Protein AF-A0A929TBC7-F1 (afdb_monomer)

Radius of gyration: 36.48 Å; Cα contacts (8 Å, |Δi|>4): 121; chains: 1; bounding box: 75×61×97 Å

Secondary structure (DSSP, 8-state):
-----GGG--------------------PPP--S--SHHHHHHHHHHHHHHHHHHHHHHHHHHHHHHHHHHHHTGGGT-B-TTT--B--SHHHHHHHHHHHHHHHHHHHHHHTT--HHHHHHHHHHSHHHH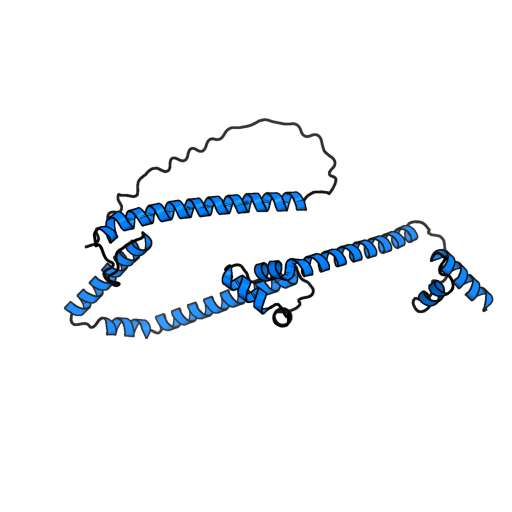HHHHHHHHHHHHHHHHHHHHHHHHHHHH-TT--SHHHHHTSTTHHHHHHHHHHHT--HHHHHHHHTHHHHHHHHHHHHHHHHHHHHHHHHHHHHHTT------PPPPPHHHHHHHHHH-TT--HHHHHHHHHHHHHTT-

Mean predicted aligned error: 18.4 Å

pLDDT: mean 75.86, std 21.45, range [26.03, 96.56]

Sequence (270 aa):
MIEYNMQFFAEEVTSEADATEGDDVQMDPVEQEPANEEIKQVDMNRIFADARRRAEAQQKQKQNAIDKKYAERFGNNGIINPETGKPIMSASEYLDAVAAQERVAAQEELRDKGVDPAIIDRMVEASPVMKQAQAVLSENMAMRTQAKVNDDIQSIIAFDPEIGSAADIMAQDNFEDVYRYAEATKISFADAYKIVNFDRIAAARAHAAEQGAINQAYSKGHLRASAGLATNDDSVEIPASQIEMWKEAFPDKSPAQLKKLYNAAMKTRG

Structure (mmCIF, N/CA/C/O backbone):
data_AF-A0A929TBC7-F1
#
_entry.id   AF-A0A929TBC7-F1
#
loop_
_atom_site.group_PDB
_atom_site.id
_atom_site.type_symbol
_atom_site.label_atom_id
_atom_site.label_alt_id
_atom_site.label_comp_id
_atom_site.label_asym_id
_atom_site.label_entity_id
_atom_site.label_seq_id
_atom_site.pdbx_PDB_ins_code
_atom_site.Cartn_x
_atom_site.Cartn_y
_atom_site.Cartn_z
_atom_site.occupancy
_atom_site.B_iso_or_equiv
_atom_site.auth_seq_id
_atom_site.auth_comp_id
_atom_site.auth_asym_id
_atom_site.auth_atom_id
_atom_site.pdbx_PDB_model_num
ATOM 1 N N . MET A 1 1 ? -21.402 14.554 30.144 1.00 56.56 1 MET A N 1
ATOM 2 C CA . MET A 1 1 ? -22.149 14.380 28.883 1.00 56.56 1 MET A CA 1
ATOM 3 C C . MET A 1 1 ? -21.451 15.237 27.843 1.00 56.56 1 MET A C 1
ATOM 5 O O . MET A 1 1 ? -21.240 16.410 28.127 1.00 56.56 1 MET A O 1
ATOM 9 N N . ILE A 1 2 ? -20.989 14.663 26.730 1.00 70.81 2 ILE A N 1
ATOM 10 C CA . ILE A 1 2 ? -20.363 15.450 25.660 1.00 70.81 2 ILE A CA 1
ATOM 11 C C . ILE A 1 2 ? -21.506 16.136 24.900 1.00 70.81 2 ILE A C 1
ATOM 13 O O . ILE A 1 2 ? -22.298 15.466 24.246 1.00 70.81 2 ILE A O 1
ATOM 17 N N . GLU A 1 3 ? -21.658 17.453 25.049 1.00 61.41 3 GLU A N 1
ATOM 18 C CA . GLU A 1 3 ? -22.710 18.195 24.346 1.00 61.41 3 GLU A CA 1
ATOM 19 C C . GLU A 1 3 ? -22.400 18.296 22.844 1.00 61.41 3 GLU A C 1
ATOM 21 O O . GLU A 1 3 ? -21.291 18.653 22.430 1.00 61.41 3 GLU A O 1
ATOM 26 N N . TYR A 1 4 ? -23.403 17.979 22.025 1.00 51.88 4 TYR A N 1
ATOM 27 C CA . TYR A 1 4 ? -23.319 17.950 20.566 1.00 51.88 4 TYR A CA 1
ATOM 28 C C . TYR A 1 4 ? -23.527 19.360 20.001 1.00 51.88 4 TYR A C 1
ATOM 30 O O . TYR A 1 4 ? -24.621 19.718 19.571 1.00 51.88 4 TYR A O 1
ATOM 38 N N . ASN A 1 5 ? -22.498 20.207 20.041 1.00 47.75 5 ASN A N 1
ATOM 39 C CA . ASN A 1 5 ? -22.635 21.592 19.592 1.00 47.75 5 ASN A CA 1
ATOM 40 C C . ASN A 1 5 ? -22.056 21.794 18.178 1.00 47.75 5 ASN A C 1
ATOM 42 O O . ASN A 1 5 ? -20.916 22.223 18.006 1.00 47.75 5 ASN A O 1
ATOM 46 N N . MET A 1 6 ? -22.852 21.474 17.147 1.00 43.84 6 MET A N 1
ATOM 47 C CA . MET A 1 6 ? -22.478 21.632 15.725 1.00 43.84 6 MET A CA 1
ATOM 48 C C . MET A 1 6 ? -22.527 23.083 15.210 1.00 43.84 6 MET A C 1
ATOM 50 O O . MET A 1 6 ? -22.195 23.338 14.055 1.00 43.84 6 MET A O 1
ATOM 54 N N . GLN A 1 7 ? -22.900 24.059 16.041 1.00 46.41 7 GLN A N 1
ATOM 55 C CA . GLN A 1 7 ? -23.014 25.466 15.630 1.00 46.41 7 GLN A CA 1
ATOM 56 C C . GLN A 1 7 ? -21.669 26.203 15.469 1.00 46.41 7 GLN A C 1
ATOM 58 O O . GLN A 1 7 ? -21.657 27.380 15.131 1.00 46.41 7 GLN A O 1
ATOM 63 N N . PHE A 1 8 ? -20.527 25.531 15.646 1.00 48.94 8 P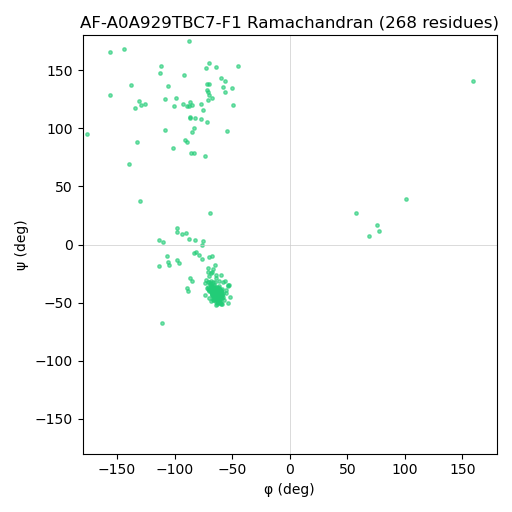HE A N 1
ATOM 64 C CA . PHE A 1 8 ? -19.198 26.155 15.567 1.00 48.94 8 PHE A CA 1
ATOM 65 C C . PHE A 1 8 ? -18.511 26.081 14.185 1.00 48.94 8 PHE A C 1
ATOM 67 O O . PHE A 1 8 ? -17.336 26.434 14.093 1.00 48.94 8 PHE A O 1
ATOM 74 N N . PHE A 1 9 ? -19.203 25.635 13.126 1.00 50.56 9 PHE A N 1
ATOM 75 C CA . PHE A 1 9 ? -18.606 25.389 11.796 1.00 50.56 9 PHE A CA 1
ATOM 76 C C . PHE A 1 9 ? -19.086 26.313 10.665 1.00 50.56 9 PHE A C 1
ATOM 78 O O . PHE A 1 9 ? -18.685 26.122 9.519 1.00 50.56 9 PHE A O 1
ATOM 85 N N . ALA A 1 10 ? -19.924 27.309 10.954 1.00 38.97 10 ALA A N 1
ATOM 86 C CA . ALA A 1 10 ? -20.360 28.271 9.947 1.00 38.97 10 ALA A CA 1
ATOM 87 C C . ALA A 1 10 ? -19.388 29.459 9.892 1.00 38.97 10 ALA A C 1
ATOM 89 O O . ALA A 1 10 ? -19.587 30.457 10.576 1.00 38.97 10 ALA A O 1
ATOM 90 N N . GLU A 1 11 ? -18.338 29.348 9.080 1.00 39.16 11 GLU A N 1
ATOM 91 C CA . GLU A 1 11 ? -17.599 30.517 8.600 1.00 39.16 11 GLU A CA 1
ATOM 92 C C . GLU A 1 11 ? -17.439 30.389 7.078 1.00 39.16 11 GLU A C 1
ATOM 94 O O . GLU A 1 11 ? -17.028 29.349 6.559 1.00 39.16 11 GLU A O 1
ATOM 99 N N . GLU A 1 12 ? -17.926 31.419 6.388 1.00 38.53 12 GLU A N 1
ATOM 100 C CA . GLU A 1 12 ? -18.245 31.489 4.963 1.00 38.53 12 GLU A CA 1
ATOM 101 C C . GLU A 1 12 ? -17.063 31.130 4.053 1.00 38.53 12 GLU A C 1
ATOM 103 O O . GLU A 1 12 ? -15.972 31.688 4.158 1.00 38.53 12 GLU A O 1
ATOM 108 N N . VAL A 1 13 ? -17.309 30.247 3.082 1.00 30.86 13 VAL A N 1
ATOM 109 C CA . VAL A 1 13 ? -16.451 30.112 1.900 1.00 30.86 13 VAL A CA 1
ATOM 110 C C . VAL A 1 13 ? -17.021 31.046 0.839 1.00 30.86 13 VAL A C 1
ATOM 112 O O . VAL A 1 13 ? -17.895 30.661 0.066 1.00 30.86 13 VAL A O 1
ATOM 115 N N . THR A 1 14 ? -16.564 32.296 0.821 1.00 28.75 14 THR A N 1
ATOM 116 C CA . THR A 1 14 ? -16.791 33.191 -0.315 1.00 28.75 14 THR A CA 1
ATOM 117 C C . THR A 1 14 ? -15.915 32.724 -1.477 1.00 28.75 14 THR A C 1
ATOM 119 O O . THR A 1 14 ? -14.692 32.849 -1.470 1.00 28.75 14 THR A O 1
ATOM 122 N N . SER A 1 15 ? -16.546 32.105 -2.475 1.00 30.98 15 SER A N 1
ATOM 123 C CA . SER A 1 15 ? -15.930 31.806 -3.765 1.00 30.98 15 SER A CA 1
ATOM 124 C C . SER A 1 15 ? -16.049 33.032 -4.672 1.00 30.98 15 SER A C 1
ATOM 126 O O . SER A 1 15 ? -17.083 33.227 -5.310 1.00 30.98 15 SER A O 1
ATOM 128 N N . GLU A 1 16 ? -15.008 33.856 -4.747 1.00 29.30 16 GLU A N 1
ATOM 129 C CA . GLU A 1 16 ? -14.848 34.789 -5.866 1.00 29.30 16 GLU A CA 1
ATOM 130 C C . GLU A 1 16 ? -14.206 34.034 -7.034 1.00 29.30 16 GLU A C 1
ATOM 132 O O . GLU A 1 16 ? -13.007 33.759 -7.056 1.00 29.30 16 GLU A O 1
ATOM 137 N N . ALA A 1 17 ? -15.051 33.637 -7.985 1.00 31.73 17 ALA A N 1
ATOM 138 C CA . ALA A 1 17 ? -14.643 33.312 -9.339 1.00 31.73 17 ALA A CA 1
ATOM 139 C C . ALA A 1 17 ? -14.639 34.624 -10.129 1.00 31.73 17 ALA A C 1
ATOM 141 O O . ALA A 1 17 ? -15.709 35.173 -10.387 1.00 31.73 17 ALA A O 1
ATOM 142 N N . ASP A 1 18 ? -13.456 35.122 -10.488 1.00 26.66 18 ASP A N 1
ATOM 143 C CA . ASP A 1 18 ? -13.328 36.217 -11.446 1.00 26.66 18 ASP A CA 1
ATOM 144 C C . ASP A 1 18 ? -12.951 35.641 -12.812 1.00 26.66 18 ASP A C 1
ATOM 146 O O . ASP A 1 18 ? -11.947 34.940 -12.972 1.00 26.66 18 ASP A O 1
ATOM 150 N N . ALA A 1 19 ? -13.835 35.888 -13.770 1.00 31.53 19 ALA A N 1
ATOM 151 C CA . ALA A 1 19 ? -13.714 35.537 -15.168 1.00 31.53 19 ALA A CA 1
ATOM 152 C C . ALA A 1 19 ? -13.475 36.832 -15.940 1.00 31.53 19 ALA A C 1
ATOM 154 O O . ALA A 1 19 ? -14.299 37.740 -15.876 1.00 31.53 19 ALA A O 1
ATOM 155 N N . THR A 1 20 ? -12.398 36.896 -16.719 1.00 28.59 20 THR A N 1
ATOM 156 C CA . THR A 1 20 ? -12.231 37.923 -17.751 1.00 28.59 20 THR A CA 1
ATOM 157 C C . THR A 1 20 ? -11.735 37.299 -19.057 1.00 28.59 20 THR A C 1
ATOM 159 O O . THR A 1 20 ? -10.667 36.693 -19.128 1.00 28.59 20 THR A O 1
ATOM 162 N N . GLU A 1 21 ? -12.592 37.431 -20.078 1.00 26.84 21 GLU A N 1
ATOM 163 C CA . GLU A 1 21 ? -12.285 37.507 -21.517 1.00 26.84 21 GLU A CA 1
ATOM 164 C C . GLU A 1 21 ? -11.105 38.473 -21.747 1.00 26.84 21 GLU A C 1
ATOM 166 O O . GLU A 1 21 ? -10.926 39.408 -20.974 1.00 26.84 21 GLU A O 1
ATOM 171 N N . GLY A 1 22 ? -10.259 38.418 -22.767 1.00 26.03 22 GLY A N 1
ATOM 172 C CA . GLY A 1 22 ? -10.158 37.713 -24.037 1.00 26.03 22 GLY A CA 1
ATOM 173 C C . GLY A 1 22 ? -9.187 38.574 -24.864 1.00 26.03 22 GLY A C 1
ATOM 174 O O . GLY A 1 22 ? -9.240 39.796 -24.744 1.00 26.03 22 GLY A O 1
ATOM 175 N N . ASP A 1 23 ? -8.277 37.991 -25.644 1.00 26.44 23 ASP A N 1
ATOM 176 C CA . ASP A 1 23 ? -7.646 38.732 -26.745 1.00 26.44 23 ASP A CA 1
ATOM 177 C C . ASP A 1 23 ? -7.117 37.771 -27.817 1.00 26.44 23 ASP A C 1
ATOM 179 O O . ASP A 1 23 ? -6.428 36.788 -27.525 1.00 26.44 23 ASP A O 1
ATOM 183 N N . ASP A 1 24 ? -7.510 38.055 -29.055 1.00 31.33 24 ASP A N 1
ATOM 184 C CA . ASP A 1 24 ? -7.157 37.344 -30.278 1.00 31.33 24 ASP A CA 1
ATOM 185 C C . ASP A 1 24 ? -5.678 37.566 -30.625 1.00 31.33 24 ASP A C 1
ATOM 187 O O . ASP A 1 24 ? -5.230 38.703 -30.778 1.00 31.33 24 ASP A O 1
ATOM 191 N N . VAL A 1 25 ? -4.923 36.488 -30.870 1.00 29.59 25 VAL A N 1
ATOM 192 C CA . VAL A 1 25 ? -3.637 36.580 -31.579 1.00 29.59 25 VAL A CA 1
ATOM 193 C C . VAL A 1 25 ? -3.595 35.568 -32.719 1.00 29.59 25 VAL A C 1
ATOM 195 O O . VAL A 1 25 ? -3.725 34.359 -32.532 1.00 29.59 25 VAL A O 1
ATOM 198 N N . GLN A 1 26 ? -3.424 36.128 -33.915 1.00 27.83 26 GLN A N 1
ATOM 199 C CA . GLN A 1 26 ? -3.302 35.488 -35.221 1.00 27.83 26 GLN A CA 1
ATOM 200 C C . GLN A 1 26 ? -2.258 34.359 -35.240 1.00 27.83 26 GLN A C 1
ATOM 202 O O . GLN A 1 26 ? -1.139 34.516 -34.754 1.00 27.83 26 GLN A O 1
ATOM 207 N N . MET A 1 27 ? -2.632 33.232 -35.852 1.00 27.77 27 MET A N 1
ATOM 208 C CA . MET A 1 27 ? -1.749 32.109 -36.166 1.00 27.77 27 MET A CA 1
ATOM 209 C C . MET A 1 27 ? -1.067 32.325 -37.521 1.00 27.77 27 MET A C 1
ATOM 211 O O . MET A 1 27 ? -1.756 32.382 -38.537 1.00 27.77 27 MET A O 1
ATOM 215 N N . ASP A 1 28 ? 0.265 32.320 -37.536 1.00 29.36 28 ASP A N 1
ATOM 216 C CA . ASP A 1 28 ? 1.058 31.877 -38.690 1.00 29.36 28 ASP A CA 1
ATOM 217 C C . ASP A 1 28 ? 1.807 30.578 -38.317 1.00 29.36 28 ASP A C 1
ATOM 219 O O . ASP A 1 28 ? 2.147 30.380 -37.144 1.00 29.36 28 ASP A O 1
ATOM 223 N N . PRO A 1 29 ? 2.038 29.647 -39.264 1.00 33.47 29 PRO A N 1
ATOM 224 C CA . PRO A 1 29 ? 2.409 28.271 -38.953 1.00 33.47 29 PRO A CA 1
ATOM 225 C C . PRO A 1 29 ? 3.918 28.143 -38.730 1.00 33.47 29 PRO A C 1
ATOM 227 O O . PRO A 1 29 ? 4.711 28.388 -39.636 1.00 33.47 29 PRO A O 1
ATOM 230 N N . VAL A 1 30 ? 4.318 27.704 -37.536 1.00 31.23 30 VAL A N 1
ATOM 231 C CA . VAL A 1 30 ? 5.704 27.318 -37.240 1.00 31.23 30 VAL A CA 1
ATOM 232 C C . VAL A 1 30 ? 5.892 25.833 -37.555 1.00 31.23 30 VAL A C 1
ATOM 234 O O . VAL A 1 30 ? 5.229 24.973 -36.972 1.00 31.23 30 VAL A O 1
ATOM 237 N N . GLU A 1 31 ? 6.808 25.553 -38.483 1.00 32.28 31 GLU A N 1
ATOM 238 C CA . GLU A 1 31 ? 7.406 24.240 -38.741 1.00 32.28 31 GLU A CA 1
ATOM 239 C C . GLU A 1 31 ? 7.896 23.599 -37.433 1.00 32.28 31 GLU A C 1
ATOM 241 O O . GLU A 1 31 ? 8.735 24.152 -36.722 1.00 32.28 31 GLU A O 1
ATOM 246 N N . GLN A 1 32 ? 7.355 22.424 -37.101 1.00 32.56 32 GLN A N 1
ATOM 247 C CA . GLN A 1 32 ? 7.759 21.652 -35.928 1.00 32.56 32 GLN A CA 1
ATOM 248 C C . GLN A 1 32 ? 8.955 20.752 -36.262 1.00 32.56 32 GLN A C 1
ATOM 250 O O . GLN A 1 32 ? 8.820 19.737 -36.945 1.00 32.56 32 GLN A O 1
ATOM 255 N N . GLU A 1 33 ? 10.121 21.100 -35.720 1.00 33.31 33 GLU A N 1
ATOM 256 C CA . GLU A 1 33 ? 11.199 20.147 -35.453 1.00 33.31 33 GLU A CA 1
ATOM 257 C C . GLU A 1 33 ? 10.804 19.248 -34.258 1.00 33.31 33 GLU A C 1
ATOM 259 O O . GLU A 1 33 ? 10.373 19.769 -33.225 1.00 33.31 33 GLU A O 1
ATOM 264 N N . PRO A 1 34 ? 10.960 17.911 -34.328 1.00 38.44 34 PRO A N 1
ATOM 265 C CA . PRO A 1 34 ? 10.661 17.021 -33.215 1.00 38.44 34 PRO A CA 1
ATOM 266 C C . PRO A 1 34 ? 11.884 16.928 -32.299 1.00 38.44 34 PRO A C 1
ATOM 268 O O . PRO A 1 34 ? 12.657 15.974 -32.327 1.00 38.44 34 PRO A O 1
ATOM 271 N N . ALA A 1 35 ? 12.071 17.948 -31.478 1.00 42.72 35 ALA A N 1
ATOM 272 C CA . ALA A 1 35 ? 12.908 17.876 -30.296 1.00 42.72 35 ALA A CA 1
ATOM 273 C C . ALA A 1 35 ? 12.162 18.608 -29.182 1.00 42.72 35 ALA A C 1
ATOM 275 O O . ALA A 1 35 ? 11.644 19.693 -29.426 1.00 42.72 35 ALA A O 1
ATOM 276 N N . ASN A 1 36 ? 12.151 18.043 -27.968 1.00 43.19 36 ASN A N 1
ATOM 277 C CA . ASN A 1 36 ? 11.695 18.684 -26.723 1.00 43.19 36 ASN A CA 1
ATOM 278 C C . ASN A 1 36 ? 10.284 18.339 -26.171 1.00 43.19 36 ASN A C 1
ATOM 280 O O . ASN A 1 36 ? 9.613 19.212 -25.618 1.00 43.19 36 ASN A O 1
ATOM 284 N N . GLU A 1 37 ? 9.844 17.077 -26.240 1.00 36.91 37 GLU A N 1
ATOM 285 C CA . GLU A 1 37 ? 8.702 16.593 -25.430 1.00 36.91 37 GLU A CA 1
ATOM 286 C C . GLU A 1 37 ? 9.141 16.043 -24.055 1.00 36.91 37 GLU A C 1
ATOM 288 O O . GLU A 1 37 ? 8.507 16.343 -23.044 1.00 36.91 37 GLU A O 1
ATOM 293 N N . GLU A 1 38 ? 10.285 15.351 -23.966 1.00 37.88 38 GLU A N 1
ATOM 294 C CA . GLU A 1 38 ? 10.768 14.766 -22.699 1.00 37.88 38 GLU A CA 1
ATOM 295 C C . GLU A 1 38 ? 11.202 15.815 -21.654 1.00 37.88 38 GLU A C 1
ATOM 297 O O . GLU A 1 38 ? 10.906 15.658 -20.469 1.00 37.88 38 GLU A O 1
ATOM 302 N N . ILE A 1 39 ? 11.844 16.925 -22.051 1.00 37.41 39 ILE A N 1
ATOM 303 C CA . ILE A 1 39 ? 12.299 17.956 -21.089 1.00 37.41 39 ILE A CA 1
ATOM 304 C C . ILE A 1 39 ? 11.104 18.776 -20.562 1.00 37.41 39 ILE A C 1
ATOM 306 O O . ILE A 1 39 ? 11.077 19.135 -19.386 1.00 37.41 39 ILE A O 1
ATOM 310 N N . LYS A 1 40 ? 10.066 18.997 -21.384 1.00 39.75 40 LYS A N 1
ATOM 311 C CA . LYS A 1 40 ? 8.812 19.648 -20.957 1.00 39.75 40 LYS A CA 1
ATOM 312 C C . LYS A 1 40 ? 8.009 18.775 -19.987 1.00 39.75 40 LYS A C 1
ATOM 314 O O . LYS A 1 40 ? 7.419 19.293 -19.042 1.00 39.75 40 LYS A O 1
ATOM 319 N N . GLN A 1 41 ? 8.014 17.455 -20.172 1.00 38.91 41 GLN A N 1
ATOM 320 C CA . GLN A 1 41 ? 7.298 16.522 -19.299 1.00 38.91 41 GLN A CA 1
ATOM 321 C C . GLN A 1 41 ? 7.956 16.390 -17.912 1.00 38.91 41 GLN A C 1
ATOM 323 O O . GLN A 1 41 ? 7.256 16.325 -16.900 1.00 38.91 41 GLN A O 1
ATOM 328 N N . VAL A 1 42 ? 9.294 16.421 -17.840 1.00 46.03 42 VAL A N 1
ATOM 329 C CA . VAL A 1 42 ? 10.045 16.432 -16.568 1.00 46.03 42 VAL A CA 1
ATOM 330 C C . VAL A 1 42 ? 9.793 17.719 -15.769 1.00 46.03 42 VAL A C 1
ATOM 332 O O . VAL A 1 42 ? 9.650 17.655 -14.546 1.00 46.03 42 VAL A O 1
ATOM 335 N N . ASP A 1 43 ? 9.684 18.871 -16.436 1.00 51.94 43 ASP A N 1
ATOM 336 C CA . ASP A 1 43 ? 9.410 20.164 -15.793 1.00 51.94 43 ASP A CA 1
ATOM 337 C C . ASP A 1 43 ? 7.966 20.250 -15.259 1.00 51.94 43 ASP A C 1
ATOM 339 O O . ASP A 1 43 ? 7.735 20.538 -14.082 1.00 51.94 43 ASP A O 1
ATOM 343 N N . MET A 1 44 ? 6.980 19.840 -16.066 1.00 39.78 44 MET A N 1
ATOM 344 C CA . MET A 1 44 ? 5.574 19.788 -15.645 1.00 39.78 44 MET A CA 1
ATOM 345 C C . MET A 1 44 ? 5.345 18.827 -14.470 1.00 39.78 44 MET A C 1
ATOM 347 O O . MET A 1 44 ? 4.653 19.176 -13.512 1.00 39.78 44 MET A O 1
ATOM 351 N N . ASN A 1 45 ? 5.974 17.648 -14.477 1.00 54.81 45 ASN A N 1
ATOM 352 C CA . ASN A 1 45 ? 5.881 16.697 -13.365 1.00 54.81 45 ASN A CA 1
ATOM 353 C C . ASN A 1 45 ? 6.440 17.268 -12.050 1.00 54.81 45 ASN A C 1
ATOM 355 O O . ASN A 1 45 ? 5.876 17.008 -10.984 1.00 54.81 45 ASN A O 1
ATOM 359 N N . ARG A 1 46 ? 7.507 18.079 -12.098 1.00 60.72 46 ARG A N 1
ATOM 360 C CA . ARG A 1 46 ? 8.046 18.768 -10.911 1.00 60.72 46 ARG A CA 1
ATOM 361 C C . ARG A 1 46 ? 7.095 19.845 -10.397 1.00 60.72 46 ARG A C 1
ATOM 363 O O . ARG A 1 46 ? 6.884 19.923 -9.189 1.00 60.72 46 ARG A O 1
ATOM 370 N N . ILE A 1 47 ? 6.470 20.611 -11.291 1.00 48.94 47 ILE A N 1
ATOM 371 C CA . ILE A 1 47 ? 5.483 21.639 -10.931 1.00 48.94 47 ILE A CA 1
ATOM 372 C C . ILE A 1 47 ? 4.258 21.007 -10.251 1.00 48.94 47 ILE A C 1
ATOM 374 O O . ILE A 1 47 ? 3.837 21.478 -9.193 1.00 48.94 47 ILE A O 1
ATOM 378 N N . PHE A 1 48 ? 3.721 19.904 -10.785 1.00 48.03 48 PHE A N 1
ATOM 379 C CA . PHE A 1 48 ? 2.607 19.183 -10.156 1.00 48.03 48 PHE A CA 1
ATOM 380 C C . PHE A 1 48 ? 3.003 18.509 -8.835 1.00 48.03 48 PHE A C 1
ATOM 382 O O . PHE A 1 48 ? 2.217 18.525 -7.886 1.00 48.03 48 PHE A O 1
ATOM 389 N N . ALA A 1 49 ? 4.220 17.967 -8.730 1.00 61.09 49 ALA A N 1
ATOM 390 C CA . ALA A 1 49 ? 4.731 17.401 -7.481 1.00 61.09 49 ALA A CA 1
ATOM 391 C C . ALA A 1 49 ? 4.895 18.468 -6.384 1.00 61.09 49 ALA A C 1
ATOM 393 O O . ALA A 1 49 ? 4.512 18.240 -5.235 1.00 61.09 49 ALA A O 1
ATOM 394 N N . ASP A 1 50 ? 5.407 19.652 -6.727 1.00 59.47 50 ASP A N 1
ATOM 395 C CA . ASP A 1 50 ? 5.538 20.768 -5.789 1.00 59.47 50 ASP A CA 1
ATOM 396 C C . ASP A 1 50 ? 4.176 21.372 -5.420 1.00 59.47 50 ASP A C 1
ATOM 398 O O . ASP A 1 50 ? 3.946 21.696 -4.252 1.00 59.47 50 ASP A O 1
ATOM 402 N N . ALA A 1 51 ? 3.243 21.471 -6.373 1.00 64.69 51 ALA A N 1
ATOM 403 C CA . ALA A 1 51 ? 1.866 21.888 -6.110 1.00 64.69 51 ALA A CA 1
ATOM 404 C C . ALA A 1 51 ? 1.156 20.914 -5.157 1.00 64.69 51 ALA A C 1
ATOM 406 O O . ALA A 1 51 ? 0.551 21.348 -4.175 1.00 64.69 51 ALA A O 1
ATOM 407 N N . ARG A 1 52 ? 1.305 19.602 -5.377 1.00 70.38 52 ARG A N 1
ATOM 408 C CA . ARG A 1 52 ? 0.782 18.558 -4.489 1.00 70.38 52 ARG A CA 1
ATOM 409 C C . ARG A 1 52 ? 1.396 18.646 -3.095 1.00 70.38 52 ARG A C 1
ATOM 411 O O . ARG A 1 52 ? 0.657 18.663 -2.118 1.00 70.38 52 ARG A O 1
ATOM 418 N N . ARG A 1 53 ? 2.719 18.812 -2.989 1.00 74.19 53 ARG A N 1
ATOM 419 C CA . ARG A 1 53 ? 3.403 18.985 -1.697 1.00 74.19 53 ARG A CA 1
ATOM 420 C C . ARG A 1 53 ? 2.896 20.217 -0.941 1.00 74.19 53 ARG A C 1
ATOM 422 O O . ARG A 1 53 ? 2.707 20.155 0.272 1.00 74.19 53 ARG A O 1
ATOM 429 N N . ARG A 1 54 ? 2.659 21.338 -1.634 1.00 73.75 54 ARG A N 1
ATOM 430 C CA . ARG A 1 54 ? 2.088 22.556 -1.028 1.00 73.75 54 ARG A CA 1
ATOM 431 C C . ARG A 1 54 ? 0.641 22.346 -0.586 1.00 73.75 54 ARG A C 1
ATOM 433 O O . ARG A 1 54 ? 0.302 22.753 0.521 1.00 73.75 54 ARG A O 1
ATOM 440 N N . ALA A 1 55 ? -0.181 21.693 -1.404 1.00 70.31 55 ALA A N 1
ATOM 441 C CA . ALA A 1 55 ? -1.565 21.374 -1.061 1.00 70.31 55 ALA A CA 1
ATOM 442 C C . ALA A 1 55 ? -1.647 20.437 0.159 1.00 70.31 55 ALA A C 1
ATOM 444 O O . ALA A 1 55 ? -2.369 20.731 1.111 1.00 70.31 55 ALA A O 1
ATOM 445 N N . GLU A 1 56 ? -0.841 19.372 0.188 1.00 81.12 56 GLU A N 1
ATOM 446 C CA . GLU A 1 56 ? -0.739 18.437 1.316 1.00 81.12 56 GLU A CA 1
ATOM 447 C C . GLU A 1 56 ? -0.245 19.141 2.592 1.00 81.12 56 GLU A C 1
ATOM 449 O O . GLU A 1 56 ? -0.803 18.946 3.674 1.00 81.12 56 GLU A O 1
ATOM 454 N N . ALA A 1 57 ? 0.759 20.020 2.484 1.00 84.88 57 ALA A N 1
ATOM 455 C CA . ALA A 1 57 ? 1.254 20.799 3.618 1.00 84.88 57 ALA A CA 1
ATOM 456 C C . ALA A 1 57 ? 0.189 21.759 4.174 1.00 84.88 57 ALA A C 1
ATOM 458 O O . ALA A 1 57 ? 0.017 21.844 5.392 1.00 84.88 57 ALA A O 1
ATOM 459 N N . GLN A 1 58 ? -0.554 22.449 3.304 1.00 82.12 58 GLN A N 1
ATOM 460 C CA . GLN A 1 58 ? -1.650 23.330 3.712 1.00 82.12 58 GLN A CA 1
ATOM 461 C C . GLN A 1 58 ? -2.790 22.549 4.377 1.00 82.12 58 GLN A C 1
ATOM 463 O O . GLN A 1 58 ? -3.301 22.977 5.411 1.00 82.12 58 GLN A O 1
ATOM 468 N N . GLN A 1 59 ? -3.171 21.390 3.835 1.00 80.62 59 GLN A N 1
ATOM 469 C CA . GLN A 1 59 ? -4.174 20.517 4.453 1.00 80.62 59 GLN A CA 1
ATOM 470 C C . GLN A 1 59 ? -3.725 20.037 5.834 1.00 80.62 59 GLN A C 1
ATOM 472 O O . GLN A 1 59 ? -4.487 20.139 6.794 1.00 80.62 59 GLN A O 1
ATOM 477 N N . LYS A 1 60 ? -2.467 19.603 5.970 1.00 88.62 60 LYS A N 1
ATOM 478 C CA . LYS A 1 60 ? -1.902 19.189 7.258 1.00 88.62 60 LYS A CA 1
ATOM 479 C C . LYS A 1 60 ? -1.899 20.328 8.279 1.00 88.62 60 LYS A C 1
ATOM 481 O O . LYS A 1 60 ? -2.223 20.108 9.440 1.00 88.62 60 LYS A O 1
ATOM 486 N N . GLN A 1 61 ? -1.572 21.552 7.863 1.00 88.50 61 GLN A N 1
ATOM 487 C CA . GLN A 1 61 ? -1.635 22.723 8.743 1.00 88.50 61 GLN A CA 1
ATOM 488 C C . GLN A 1 61 ? -3.064 23.024 9.203 1.00 88.50 61 GLN A C 1
ATOM 490 O O . GLN A 1 61 ? -3.276 23.266 10.391 1.00 88.50 61 GLN A O 1
ATOM 495 N N . LYS A 1 62 ? -4.043 22.968 8.289 1.00 88.44 62 LYS A N 1
ATOM 496 C CA . LYS A 1 62 ? -5.463 23.134 8.630 1.00 88.44 62 LYS A CA 1
ATOM 497 C C . LYS A 1 62 ? -5.924 22.062 9.619 1.00 88.44 62 LYS A C 1
ATOM 499 O O . LYS A 1 62 ? -6.523 22.409 10.632 1.00 88.44 62 LYS A O 1
ATOM 504 N N . GLN A 1 63 ? -5.581 20.797 9.377 1.00 86.62 63 GLN A N 1
ATOM 505 C CA . GLN A 1 63 ? -5.919 19.690 10.274 1.00 86.62 63 GLN A CA 1
ATOM 506 C C . GLN A 1 63 ? -5.294 19.876 11.662 1.00 86.62 63 GLN A C 1
ATOM 508 O O . GLN A 1 63 ? -6.006 19.845 12.658 1.00 86.62 63 GLN A O 1
ATOM 513 N N . ASN A 1 64 ? -4.000 20.196 11.735 1.00 91.19 64 ASN A N 1
ATOM 514 C CA . ASN A 1 64 ? -3.323 20.458 13.006 1.00 91.19 64 ASN A CA 1
ATOM 515 C C . ASN A 1 64 ? -3.961 21.622 13.782 1.00 91.19 64 ASN A C 1
ATOM 517 O O . ASN A 1 64 ? -4.044 21.582 15.008 1.00 91.19 64 ASN A O 1
ATOM 521 N N . ALA A 1 65 ? -4.400 22.676 13.086 1.00 91.38 65 ALA A N 1
ATOM 522 C CA . ALA A 1 65 ? -5.085 23.801 13.714 1.00 91.38 65 ALA A CA 1
ATOM 523 C C . ALA A 1 65 ? -6.457 23.395 14.274 1.00 91.38 65 ALA A C 1
ATOM 525 O O . ALA A 1 65 ? -6.838 23.861 15.348 1.00 91.38 65 ALA A O 1
ATOM 526 N N . ILE A 1 66 ? -7.185 22.520 13.573 1.00 90.56 66 ILE A N 1
ATOM 527 C CA . ILE A 1 66 ? -8.441 21.937 14.057 1.00 90.56 66 ILE A CA 1
ATOM 528 C C . ILE A 1 66 ? -8.166 21.081 15.295 1.00 90.56 66 ILE A C 1
ATOM 530 O O . ILE A 1 66 ? -8.764 21.327 16.339 1.00 90.56 66 ILE A O 1
ATOM 534 N N . ASP A 1 67 ? -7.223 20.144 15.222 1.00 91.88 67 ASP A N 1
ATOM 535 C CA . ASP A 1 67 ? -6.913 19.236 16.329 1.00 91.88 67 ASP A CA 1
ATOM 536 C C . ASP A 1 67 ? -6.468 19.999 17.578 1.00 91.88 67 ASP A C 1
ATOM 538 O O . ASP A 1 67 ? -6.940 19.719 18.676 1.00 91.88 67 ASP A O 1
ATOM 542 N N . LYS A 1 68 ? -5.676 21.065 17.415 1.00 92.62 68 LYS A N 1
ATOM 543 C CA . LYS A 1 68 ? -5.308 21.946 18.527 1.00 92.62 68 LYS A CA 1
ATOM 544 C C . LYS A 1 68 ? -6.530 22.572 19.207 1.00 92.62 68 LYS A C 1
ATOM 546 O O . LYS A 1 68 ? -6.589 22.590 20.433 1.00 92.62 68 LYS A O 1
ATOM 551 N N . LYS A 1 69 ? -7.523 23.043 18.440 1.00 91.94 69 LYS A N 1
ATOM 552 C CA . LYS A 1 69 ? -8.779 23.570 19.007 1.00 91.94 69 LYS A CA 1
ATOM 553 C C . LYS A 1 69 ? -9.531 22.490 19.790 1.00 91.94 69 LYS A C 1
ATOM 555 O O . LYS A 1 69 ? -10.097 22.796 20.837 1.00 91.94 69 LYS A O 1
ATOM 560 N N . TYR A 1 70 ? -9.535 21.245 19.312 1.00 91.19 70 TYR A N 1
ATOM 561 C CA . TYR A 1 70 ? -10.137 20.123 20.038 1.00 91.19 70 TYR A CA 1
ATOM 562 C C . TYR A 1 70 ? -9.379 19.806 21.331 1.00 91.19 70 TYR A C 1
ATOM 564 O O . TYR A 1 70 ? -10.006 19.713 22.385 1.00 91.19 70 TYR A O 1
ATOM 572 N N . ALA A 1 71 ? -8.049 19.729 21.289 1.00 91.19 71 ALA A N 1
ATOM 573 C CA . ALA A 1 71 ? -7.231 19.522 22.481 1.00 91.19 71 ALA A CA 1
ATOM 574 C C . ALA A 1 71 ? -7.447 20.622 23.531 1.00 91.19 71 ALA A C 1
ATOM 576 O O . ALA A 1 71 ? -7.650 20.324 24.705 1.00 91.19 71 ALA A O 1
ATOM 577 N N . GLU A 1 72 ? -7.462 21.890 23.111 1.00 90.25 72 GLU A N 1
ATOM 578 C CA . GLU A 1 72 ? -7.699 23.035 23.994 1.00 90.25 72 GLU A CA 1
ATOM 579 C C . GLU A 1 72 ? -9.105 23.014 24.610 1.00 90.25 72 GLU A C 1
ATOM 581 O O . GLU A 1 72 ? -9.258 23.316 25.791 1.00 90.25 72 GLU A O 1
ATOM 586 N N . ARG A 1 73 ? -10.138 22.657 23.833 1.00 87.25 73 ARG A N 1
ATOM 587 C CA . ARG A 1 73 ? -11.534 22.704 24.297 1.00 87.25 73 ARG A CA 1
ATOM 588 C C . ARG A 1 73 ? -11.992 21.475 25.068 1.00 87.25 73 ARG A C 1
ATOM 590 O O . ARG A 1 73 ? -12.850 21.617 25.938 1.00 87.25 73 ARG A O 1
ATOM 597 N N . PHE A 1 74 ? -11.465 20.298 24.758 1.00 90.50 74 PHE A N 1
ATOM 598 C CA . PHE A 1 74 ? -11.929 19.045 25.347 1.00 90.50 74 PHE A CA 1
ATOM 599 C C . PHE A 1 74 ? -10.875 18.452 26.270 1.00 90.50 74 PHE A C 1
ATOM 601 O O . PHE A 1 74 ? -11.072 18.428 27.485 1.00 90.50 74 PHE A O 1
ATOM 608 N N . GLY A 1 75 ? -9.744 18.005 25.734 1.00 87.12 75 GLY A N 1
ATOM 609 C CA . GLY A 1 75 ? -8.807 17.236 26.539 1.00 87.12 75 GLY A CA 1
ATOM 610 C C . GLY A 1 75 ? -8.073 18.042 27.615 1.00 87.12 75 GLY A C 1
ATOM 611 O O . GLY A 1 75 ? -7.966 17.563 28.741 1.00 87.12 75 GLY A O 1
ATOM 612 N N . ASN A 1 76 ? -7.667 19.289 27.346 1.00 86.19 76 ASN A N 1
ATOM 613 C CA . ASN A 1 76 ? -7.084 20.177 28.367 1.00 86.19 76 ASN A CA 1
ATOM 614 C C . ASN A 1 76 ? -8.098 20.572 29.453 1.00 86.19 76 ASN A C 1
ATOM 616 O O . ASN A 1 76 ? -7.707 20.914 30.567 1.00 86.19 76 ASN A O 1
ATOM 620 N N . ASN A 1 77 ? -9.392 20.471 29.144 1.00 83.88 77 ASN A N 1
ATOM 621 C CA . ASN A 1 77 ? -10.491 20.696 30.081 1.00 83.88 77 ASN A CA 1
ATOM 622 C C . ASN A 1 77 ? -10.907 19.409 30.820 1.00 83.88 77 ASN A C 1
ATOM 624 O O . ASN A 1 77 ? -11.935 19.387 31.494 1.00 83.88 77 ASN A O 1
ATOM 628 N N . GLY A 1 78 ? -10.120 18.333 30.698 1.00 85.44 78 GLY A N 1
ATOM 629 C CA . GLY A 1 78 ? -10.345 17.066 31.392 1.00 85.44 78 GLY A CA 1
ATOM 630 C C . GLY A 1 78 ? -11.445 16.196 30.786 1.00 85.44 78 GLY A C 1
ATOM 631 O O . GLY A 1 78 ? -11.857 15.223 31.416 1.00 85.44 78 GLY A O 1
ATOM 632 N N . ILE A 1 79 ? -11.932 16.512 29.580 1.00 89.94 79 ILE A N 1
ATOM 633 C CA . ILE A 1 79 ? -12.904 15.665 28.884 1.00 89.94 79 ILE A CA 1
ATOM 634 C C . ILE A 1 79 ? -12.167 14.468 28.286 1.00 89.94 79 ILE A C 1
ATOM 636 O O . ILE A 1 79 ? -11.255 14.612 27.465 1.00 89.94 79 ILE A O 1
ATOM 640 N N . ILE A 1 80 ? -12.591 13.281 28.709 1.00 93.38 80 ILE A N 1
ATOM 641 C CA . ILE A 1 80 ? -12.019 12.000 28.310 1.00 93.38 80 ILE A CA 1
ATOM 642 C C . ILE A 1 80 ? -12.995 11.208 27.447 1.00 93.38 80 ILE A C 1
ATOM 644 O O . ILE A 1 80 ? -14.214 11.345 27.564 1.00 93.38 80 ILE A O 1
ATOM 648 N N . ASN A 1 81 ? -12.450 10.340 26.607 1.00 93.06 81 ASN A N 1
ATOM 649 C CA . ASN A 1 81 ? -13.222 9.306 25.944 1.00 93.06 81 ASN A CA 1
ATOM 650 C C . ASN A 1 81 ? -13.706 8.286 27.001 1.00 93.06 81 ASN A C 1
ATOM 652 O O . ASN A 1 81 ? -12.876 7.757 27.745 1.00 93.06 81 ASN A O 1
ATOM 656 N N . PRO A 1 82 ? -15.018 7.998 27.083 1.00 91.56 82 PRO A N 1
ATOM 657 C CA . PRO A 1 82 ? -15.584 7.147 28.131 1.00 91.56 82 PRO A CA 1
ATOM 658 C C . PRO A 1 82 ? -15.157 5.674 28.041 1.00 91.56 82 PRO A C 1
ATOM 660 O O . PRO A 1 82 ? -15.171 4.981 29.051 1.00 91.56 82 PRO A O 1
ATOM 663 N N . GLU A 1 83 ? -14.755 5.194 26.864 1.00 89.38 83 GLU A N 1
ATOM 664 C CA . GLU A 1 83 ? -14.314 3.810 26.656 1.00 89.38 83 GLU A CA 1
ATOM 665 C C . GLU A 1 83 ? -12.808 3.650 26.908 1.00 89.38 83 GLU A C 1
ATOM 667 O O . GLU A 1 83 ? -12.379 2.678 27.525 1.00 89.38 83 GLU A O 1
ATOM 672 N N . THR A 1 84 ? -11.986 4.612 26.473 1.00 90.38 84 THR A N 1
ATOM 673 C CA . THR A 1 84 ? -10.517 4.504 26.592 1.00 90.38 84 THR A CA 1
ATOM 674 C C . THR A 1 84 ? -9.933 5.211 27.815 1.00 90.38 84 THR A C 1
ATOM 676 O O . THR A 1 84 ? -8.773 4.978 28.157 1.00 90.38 84 THR A O 1
ATOM 679 N N . GLY A 1 85 ? -10.692 6.106 28.452 1.00 90.25 85 GLY A N 1
ATOM 680 C CA . GLY A 1 85 ? -10.243 6.938 29.570 1.00 90.25 85 GLY A CA 1
ATOM 681 C C . GLY A 1 85 ? -9.211 8.010 29.197 1.00 90.25 85 GLY A C 1
ATOM 682 O O . GLY A 1 85 ? -8.656 8.660 30.082 1.00 90.25 85 GLY A O 1
ATOM 683 N N . LYS A 1 86 ? -8.920 8.199 27.904 1.00 92.94 86 LYS A N 1
ATOM 684 C CA . LYS A 1 86 ? -7.897 9.139 27.425 1.00 92.94 86 LYS A CA 1
ATOM 685 C C . LYS A 1 86 ? -8.487 10.525 27.134 1.00 92.94 86 LYS A C 1
ATOM 687 O O . LYS A 1 86 ? -9.624 10.593 26.664 1.00 92.94 86 LYS A O 1
ATOM 692 N N . PRO A 1 87 ? -7.735 11.618 27.363 1.00 93.75 87 PRO A N 1
ATOM 693 C CA . PRO A 1 87 ? -8.142 12.964 26.959 1.00 93.75 87 PRO A CA 1
ATOM 694 C C . PRO A 1 87 ? -8.357 13.075 25.446 1.00 93.75 87 PRO A C 1
ATOM 696 O O . PRO A 1 87 ? -7.596 12.490 24.682 1.00 93.75 87 PRO A O 1
ATOM 699 N N . ILE A 1 88 ? -9.350 13.860 25.024 1.00 92.38 88 ILE A N 1
ATOM 700 C CA . ILE A 1 88 ? -9.659 14.092 23.604 1.00 92.38 88 ILE A CA 1
ATOM 701 C C . ILE A 1 88 ? -8.738 15.186 23.038 1.00 92.38 88 ILE A C 1
ATOM 703 O O . ILE A 1 88 ? -8.888 16.363 23.377 1.00 92.38 88 ILE A O 1
ATOM 707 N N . MET A 1 89 ? -7.792 14.807 22.178 1.00 91.81 89 MET A N 1
ATOM 708 C CA . MET A 1 89 ? -6.744 15.671 21.614 1.00 91.81 89 MET A CA 1
ATOM 709 C C . MET A 1 89 ? -6.960 16.050 20.145 1.00 91.81 89 MET A C 1
ATOM 711 O O . MET A 1 89 ? -6.241 16.902 19.628 1.00 91.81 89 MET A O 1
ATOM 715 N N . SER A 1 90 ? -7.914 15.436 19.448 1.00 93.88 90 SER A N 1
ATOM 716 C CA . SER A 1 90 ? -8.144 15.680 18.019 1.00 93.88 90 SER A CA 1
ATOM 717 C C . SER A 1 90 ? -9.623 15.628 17.647 1.00 93.88 90 SER A C 1
ATOM 719 O O . SER A 1 90 ? -10.462 15.171 18.428 1.00 93.88 90 SER A O 1
ATOM 721 N N . ALA A 1 91 ? -9.945 16.077 16.430 1.00 89.88 91 ALA A N 1
ATOM 722 C CA . ALA A 1 91 ? -11.302 15.960 15.901 1.00 89.88 91 ALA A CA 1
ATOM 723 C C . ALA A 1 91 ? -11.741 14.493 15.756 1.00 89.88 91 ALA A C 1
ATOM 725 O O . ALA A 1 91 ? -12.879 14.157 16.077 1.00 89.88 91 ALA A O 1
ATOM 726 N N . SER A 1 92 ? -10.831 13.616 15.314 1.00 92.38 92 SER A N 1
ATOM 727 C CA . SER A 1 92 ? -11.102 12.176 15.197 1.00 92.38 92 SER A CA 1
ATOM 728 C C . SER A 1 92 ? -11.419 11.568 16.560 1.00 92.38 92 SER A C 1
ATOM 730 O O . SER A 1 92 ? -12.440 10.909 16.717 1.00 92.38 92 SER A O 1
ATOM 732 N N . GLU A 1 93 ? -10.599 11.861 17.571 1.00 92.94 93 GLU A N 1
ATOM 733 C CA . GLU A 1 93 ? -10.801 11.328 18.922 1.00 92.94 93 GLU A CA 1
ATOM 734 C C . GLU A 1 93 ? -12.102 11.821 19.565 1.00 92.94 93 GLU A C 1
ATOM 736 O O . GLU A 1 93 ? -12.686 11.116 20.386 1.00 92.94 93 GLU A O 1
ATOM 741 N N . TYR A 1 94 ? -12.578 13.015 19.196 1.00 90.69 94 TYR A N 1
ATOM 742 C CA . TYR A 1 94 ? -13.884 13.503 19.632 1.00 90.69 94 TYR A CA 1
ATOM 743 C C . TYR A 1 94 ? -15.018 12.658 19.051 1.00 90.69 94 TYR A C 1
ATOM 745 O O . TYR A 1 94 ? -15.907 12.243 19.792 1.00 90.69 94 TYR A O 1
ATOM 753 N N . LEU A 1 95 ? -14.981 12.377 17.744 1.00 92.06 95 LEU A N 1
ATOM 754 C CA . LEU A 1 95 ? -15.977 11.521 17.095 1.00 92.06 95 LEU A CA 1
ATOM 755 C C . LEU A 1 95 ? -15.956 10.106 17.686 1.00 92.06 95 LEU A C 1
ATOM 757 O O . LEU A 1 95 ? -17.013 9.547 17.982 1.00 92.06 95 LEU A O 1
ATOM 761 N N . ASP A 1 96 ? -14.765 9.568 17.947 1.00 92.69 96 ASP A N 1
ATOM 762 C CA . ASP A 1 96 ? -14.604 8.274 18.609 1.00 92.69 96 ASP A CA 1
ATOM 763 C C . ASP A 1 96 ? -15.175 8.290 20.033 1.00 92.69 96 ASP A C 1
ATOM 765 O O . ASP A 1 96 ? -15.822 7.330 20.448 1.00 92.69 96 ASP A O 1
ATOM 769 N N . ALA A 1 97 ? -14.975 9.379 20.785 1.00 92.94 97 ALA A N 1
ATOM 770 C CA . ALA A 1 97 ? -15.518 9.541 22.133 1.00 92.94 97 ALA A CA 1
ATOM 771 C C . ALA A 1 97 ? -17.049 9.643 22.146 1.00 92.94 97 ALA A C 1
ATOM 773 O O . ALA A 1 97 ? -17.689 9.093 23.041 1.00 92.94 97 ALA A O 1
ATOM 774 N N . VAL A 1 98 ? -17.636 10.309 21.150 1.00 90.88 98 VAL A N 1
ATOM 775 C CA . VAL A 1 98 ? -19.089 10.380 20.952 1.00 90.88 98 VAL A CA 1
ATOM 776 C C . VAL A 1 98 ? -19.659 8.990 20.669 1.00 90.88 98 VAL A C 1
ATOM 778 O O . VAL A 1 98 ? -20.571 8.547 21.363 1.00 90.88 98 VAL A O 1
ATOM 781 N N . ALA A 1 99 ? -19.084 8.261 19.709 1.00 92.62 99 ALA A N 1
ATOM 782 C CA . ALA A 1 99 ? -19.523 6.902 19.398 1.00 92.62 99 ALA A CA 1
ATOM 783 C C . ALA A 1 99 ? -19.327 5.949 20.593 1.00 92.62 99 ALA A C 1
ATOM 785 O O . ALA A 1 99 ? -20.162 5.084 20.857 1.00 92.62 99 ALA A O 1
ATOM 786 N N . ALA A 1 100 ? -18.236 6.115 21.345 1.00 93.12 100 ALA A N 1
ATOM 787 C CA . ALA A 1 100 ? -17.988 5.381 22.580 1.00 93.12 100 ALA A CA 1
ATOM 788 C C . ALA A 1 100 ? -19.042 5.680 23.653 1.00 93.12 100 ALA A C 1
ATOM 790 O O . ALA A 1 100 ? -19.472 4.767 24.351 1.00 93.12 100 ALA A O 1
ATOM 791 N N . GLN A 1 101 ? -19.497 6.930 23.775 1.00 91.69 101 GLN A N 1
ATOM 792 C CA . GLN A 1 101 ? -20.545 7.299 24.725 1.00 91.69 101 GLN A CA 1
ATOM 793 C C . GLN A 1 101 ? -21.855 6.558 24.435 1.00 91.69 101 GLN A C 1
ATOM 795 O O . GLN A 1 101 ? -22.473 6.044 25.365 1.00 91.69 101 GLN A O 1
ATOM 800 N N . GLU A 1 102 ? -22.259 6.468 23.165 1.00 90.94 102 GLU A N 1
ATOM 801 C CA . GLU A 1 102 ? -23.452 5.711 22.761 1.00 90.94 102 GLU A CA 1
ATOM 802 C C . GLU A 1 102 ? -23.324 4.224 23.112 1.00 90.94 102 GLU A C 1
ATOM 804 O O . GLU A 1 102 ? -24.254 3.635 23.664 1.00 90.94 102 GLU A O 1
ATOM 809 N N . ARG A 1 103 ? -22.150 3.624 22.864 1.00 90.62 103 ARG A N 1
ATOM 810 C CA . ARG A 1 103 ? -21.878 2.225 23.229 1.00 90.62 103 ARG A CA 1
ATOM 811 C C . ARG A 1 103 ? -21.929 1.999 24.736 1.00 90.62 103 ARG A C 1
ATOM 813 O O . ARG A 1 103 ? -22.589 1.064 25.176 1.00 90.62 103 ARG A O 1
ATOM 820 N N . VAL A 1 104 ? -21.258 2.843 25.520 1.00 92.81 104 VAL A N 1
ATOM 821 C CA . VAL A 1 104 ? -21.240 2.735 26.986 1.00 92.81 104 VAL A CA 1
ATOM 822 C C . VAL A 1 104 ? -22.654 2.880 27.546 1.00 92.81 104 VAL A C 1
ATOM 824 O O . VAL A 1 104 ? -23.065 2.046 28.344 1.00 92.81 104 VAL A O 1
ATOM 827 N N . ALA A 1 105 ? -23.432 3.855 27.066 1.00 93.44 105 ALA A N 1
ATOM 828 C CA . ALA A 1 105 ? -24.821 4.032 27.484 1.00 93.44 105 ALA A CA 1
ATOM 829 C C . ALA A 1 105 ? -25.689 2.805 27.152 1.00 93.44 105 ALA A C 1
ATOM 831 O O . ALA A 1 105 ? -26.451 2.343 27.998 1.00 93.44 105 ALA A O 1
ATOM 832 N N . ALA A 1 106 ? -25.541 2.228 25.955 1.00 91.75 106 ALA A N 1
ATOM 833 C CA . ALA A 1 106 ? -26.249 1.004 25.582 1.00 91.75 106 ALA A CA 1
ATOM 834 C C . ALA A 1 106 ? -25.836 -0.198 26.454 1.00 91.75 106 ALA A C 1
ATOM 836 O O . ALA A 1 106 ? -26.680 -0.995 26.859 1.00 91.75 106 ALA A O 1
ATOM 837 N N . GLN A 1 107 ? -24.546 -0.333 26.779 1.00 92.25 107 GLN A N 1
ATOM 838 C CA . GLN A 1 107 ? -24.048 -1.386 27.669 1.00 92.25 107 GLN A CA 1
ATOM 839 C C . GLN A 1 107 ? -24.556 -1.220 29.107 1.00 92.25 107 GLN A C 1
ATOM 841 O O . GLN A 1 107 ? -24.897 -2.215 29.747 1.00 92.25 107 GLN A O 1
ATOM 846 N N . GLU A 1 108 ? -24.617 0.010 29.618 1.00 93.62 108 GLU A N 1
ATOM 847 C CA . GLU A 1 108 ? -25.214 0.322 30.920 1.00 93.62 108 GLU A CA 1
ATOM 848 C C . GLU A 1 108 ? -26.709 -0.009 30.931 1.00 93.62 108 GLU A C 1
ATOM 850 O O . GLU A 1 108 ? -27.161 -0.720 31.823 1.00 93.62 108 GLU A O 1
ATOM 855 N N . GLU A 1 109 ? -27.457 0.368 29.889 1.00 95.12 109 GLU A N 1
ATOM 856 C CA . GLU A 1 109 ? -28.881 0.034 29.767 1.00 95.12 109 GLU A CA 1
ATOM 857 C C . GLU A 1 109 ? -29.127 -1.486 29.754 1.00 95.12 109 GLU A C 1
ATOM 859 O O . GLU A 1 109 ? -30.076 -1.983 30.370 1.00 95.12 109 GLU A O 1
ATOM 864 N N . LEU A 1 110 ? -28.268 -2.251 29.071 1.00 94.12 110 LEU A N 1
ATOM 865 C CA . LEU A 1 110 ? -28.322 -3.714 29.086 1.00 94.12 110 LEU A CA 1
ATOM 866 C C . LEU A 1 110 ? -28.079 -4.265 30.498 1.00 94.12 110 LEU A C 1
ATOM 868 O O . LEU A 1 110 ? -28.845 -5.117 30.957 1.00 94.12 110 LEU A O 1
ATOM 872 N N . ARG A 1 111 ? -27.067 -3.747 31.206 1.00 94.50 111 ARG A N 1
ATOM 873 C CA . ARG A 1 111 ? -26.746 -4.148 32.586 1.00 94.50 111 ARG A CA 1
ATOM 874 C C . ARG A 1 111 ? -27.875 -3.825 33.558 1.00 94.50 111 ARG A C 1
ATOM 876 O O . ARG A 1 111 ? -28.224 -4.684 34.366 1.00 94.50 111 ARG A O 1
ATOM 883 N N . ASP A 1 112 ? -28.484 -2.649 33.440 1.00 96.00 112 ASP A N 1
ATOM 884 C CA . ASP A 1 112 ? -29.629 -2.224 34.254 1.00 96.00 112 ASP A CA 1
ATOM 885 C C . ASP A 1 112 ? -30.844 -3.139 34.055 1.00 96.00 112 ASP A C 1
ATOM 887 O O . ASP A 1 112 ? -31.609 -3.401 34.985 1.00 96.00 112 ASP A O 1
ATOM 891 N N . LYS A 1 113 ? -30.993 -3.697 32.849 1.00 95.56 113 LYS A N 1
ATOM 892 C CA . LYS A 1 113 ? -32.008 -4.707 32.513 1.00 95.56 113 LYS A CA 1
ATOM 893 C C . LYS A 1 113 ? -31.606 -6.136 32.905 1.00 95.56 113 LYS A C 1
ATOM 895 O O . LYS A 1 113 ? -32.347 -7.075 32.614 1.00 95.56 113 LYS A O 1
ATOM 900 N N . GLY A 1 114 ? -30.460 -6.321 33.562 1.00 94.12 114 GLY A N 1
ATOM 901 C CA . GLY A 1 114 ? -29.949 -7.624 33.993 1.00 94.12 114 GLY A CA 1
ATOM 902 C C . GLY A 1 114 ? -29.358 -8.476 32.865 1.00 94.12 114 GLY A C 1
ATOM 903 O O . GLY A 1 114 ? -29.206 -9.686 33.033 1.00 94.12 114 GLY A O 1
ATOM 904 N N . VAL A 1 115 ? -29.038 -7.874 31.718 1.00 95.00 115 VAL A N 1
ATOM 905 C CA . VAL A 1 115 ? -28.394 -8.539 30.580 1.00 95.00 115 VAL A CA 1
ATOM 906 C C . VAL A 1 115 ? -26.897 -8.241 30.613 1.00 95.00 115 VAL A C 1
ATOM 908 O O . VAL A 1 115 ? -26.491 -7.084 30.641 1.00 95.00 115 VAL A O 1
ATOM 911 N N . ASP A 1 116 ? -26.062 -9.279 30.578 1.00 93.81 116 ASP A N 1
ATOM 912 C CA . ASP A 1 116 ? -24.613 -9.114 30.423 1.00 93.81 116 ASP A CA 1
ATOM 913 C C . ASP A 1 116 ? -24.276 -8.747 28.960 1.00 93.81 116 ASP A C 1
ATOM 915 O O . ASP A 1 116 ? -24.501 -9.576 28.067 1.00 93.81 116 ASP A O 1
ATOM 919 N N . PRO A 1 117 ? -23.724 -7.546 28.681 1.00 91.88 117 PRO A N 1
ATOM 920 C CA . PRO A 1 117 ? -23.386 -7.119 27.322 1.00 91.88 117 PRO A CA 1
ATOM 921 C C . PRO A 1 117 ? -22.438 -8.083 26.598 1.00 91.88 117 PRO A C 1
ATOM 923 O O . PRO A 1 117 ? -22.584 -8.299 25.396 1.00 91.88 117 PRO A O 1
ATOM 926 N N . ALA A 1 118 ? -21.546 -8.762 27.332 1.00 93.00 118 ALA A N 1
ATOM 927 C CA . ALA A 1 118 ? -20.595 -9.709 26.753 1.00 93.00 118 ALA A CA 1
ATOM 928 C C . ALA A 1 118 ? -21.271 -10.945 26.128 1.00 93.00 118 ALA A C 1
ATOM 930 O O . ALA A 1 118 ? -20.648 -11.697 25.373 1.00 93.00 118 ALA A O 1
ATOM 931 N N . ILE A 1 119 ? -22.536 -11.223 26.461 1.00 93.31 119 ILE A N 1
ATOM 932 C CA . ILE A 1 119 ? -23.320 -12.268 25.790 1.00 93.31 119 ILE A CA 1
ATOM 933 C C . ILE A 1 119 ? -23.732 -11.797 24.394 1.00 93.31 119 ILE A C 1
ATOM 935 O O . ILE A 1 119 ? -23.599 -12.561 23.440 1.00 93.31 119 ILE A O 1
ATOM 939 N N . ILE A 1 120 ? -24.185 -10.548 24.264 1.00 90.88 120 ILE A N 1
ATOM 940 C CA . ILE A 1 120 ? -24.611 -9.972 22.985 1.00 90.88 120 ILE A CA 1
ATOM 941 C C . ILE A 1 120 ? -23.423 -9.865 22.030 1.00 90.88 120 ILE A C 1
ATOM 943 O O . ILE A 1 120 ? -23.531 -10.332 20.897 1.00 90.88 120 ILE A O 1
ATOM 947 N N . ASP A 1 121 ? -22.277 -9.368 22.501 1.00 91.62 121 ASP A N 1
ATOM 948 C CA . ASP A 1 121 ? -21.058 -9.265 21.688 1.00 91.62 121 ASP A CA 1
ATOM 949 C C . ASP A 1 121 ? -20.638 -10.636 21.141 1.00 91.62 121 ASP A C 1
ATOM 951 O O . ASP A 1 121 ? -20.462 -10.808 19.934 1.00 91.62 121 ASP A O 1
ATOM 955 N N . ARG A 1 122 ? -20.609 -11.666 22.001 1.00 93.50 122 ARG A N 1
ATOM 956 C CA . ARG A 1 122 ? -20.314 -13.044 21.576 1.00 93.50 122 ARG A CA 1
ATOM 957 C C . ARG A 1 122 ? -21.324 -13.582 20.568 1.00 93.50 122 ARG A C 1
ATOM 959 O O . ARG A 1 122 ? -20.939 -14.312 19.659 1.00 93.50 122 ARG A O 1
ATOM 966 N N . MET A 1 123 ? -22.610 -13.263 20.716 1.00 93.69 123 MET A N 1
ATOM 967 C CA . MET A 1 123 ? -23.638 -13.684 19.759 1.00 93.69 123 MET A CA 1
ATOM 968 C C . MET A 1 123 ? -23.469 -12.997 18.401 1.00 93.69 123 MET A C 1
ATOM 970 O O . MET A 1 123 ? -23.641 -13.651 17.371 1.00 93.69 123 MET A O 1
ATOM 974 N N . VAL A 1 124 ? -23.107 -11.712 18.384 1.00 93.69 124 VAL A N 1
ATOM 975 C CA . VAL A 1 124 ? -22.827 -10.959 17.155 1.00 93.69 124 VAL A CA 1
ATOM 976 C C . VAL A 1 124 ? -21.572 -11.497 16.471 1.00 93.69 124 VAL A C 1
ATOM 978 O O . VAL A 1 124 ? -21.621 -11.811 15.285 1.00 93.69 124 VAL A O 1
ATOM 981 N N . GLU A 1 125 ? -20.478 -11.694 17.205 1.00 93.25 125 GLU A N 1
ATOM 982 C CA . GLU A 1 125 ? -19.234 -12.260 16.669 1.00 93.25 125 GLU A CA 1
ATOM 983 C C . GLU A 1 125 ? -19.417 -13.694 16.155 1.00 93.25 125 GLU A C 1
ATOM 985 O O . GLU A 1 125 ? -18.895 -14.068 15.102 1.00 93.25 125 GLU A O 1
ATOM 990 N N . ALA A 1 126 ? -20.198 -14.512 16.867 1.00 93.44 126 ALA A N 1
ATOM 991 C CA . ALA A 1 126 ? -20.499 -15.876 16.452 1.00 93.44 126 ALA A CA 1
ATOM 992 C C . ALA A 1 126 ? -21.532 -15.953 15.313 1.00 93.44 126 ALA A C 1
ATOM 994 O O . ALA A 1 126 ? -21.680 -17.032 14.721 1.00 93.44 126 ALA A O 1
ATOM 995 N N . SER A 1 127 ? -22.224 -14.848 15.001 1.00 96.56 127 SER A N 1
ATOM 996 C CA . SER A 1 127 ? -23.276 -14.792 13.987 1.00 96.56 127 SER A CA 1
ATOM 997 C C . SER A 1 127 ? -22.750 -15.232 12.617 1.00 96.56 127 SER A C 1
ATOM 999 O O . SER A 1 127 ? -21.687 -14.769 12.185 1.00 96.56 127 SER A O 1
ATOM 1001 N N . PRO A 1 128 ? -23.498 -16.072 11.874 1.00 95.81 128 PRO A N 1
ATOM 1002 C CA . PRO A 1 128 ? -23.136 -16.449 10.510 1.00 95.81 128 PRO A CA 1
ATOM 1003 C C . PRO A 1 128 ? -22.888 -15.243 9.597 1.00 95.81 128 PRO A C 1
ATOM 1005 O O . PRO A 1 128 ? -21.971 -15.276 8.780 1.00 95.81 128 PRO A O 1
ATOM 1008 N N . VAL A 1 129 ? -23.654 -14.160 9.776 1.00 96.31 129 VAL A N 1
ATOM 1009 C CA . VAL A 1 129 ? -23.520 -12.933 8.977 1.00 96.31 129 VAL A CA 1
ATOM 1010 C C . VAL A 1 129 ? -22.176 -12.252 9.236 1.00 96.31 129 VAL A C 1
ATOM 1012 O O . VAL A 1 129 ? -21.506 -11.855 8.286 1.00 96.31 129 VAL A O 1
ATOM 1015 N N . MET A 1 130 ? -21.736 -12.167 10.497 1.00 95.56 130 MET A N 1
ATOM 1016 C CA . MET A 1 130 ? -20.446 -11.561 10.840 1.00 95.56 130 MET A CA 1
ATOM 1017 C C . MET A 1 130 ? -19.281 -12.402 10.309 1.00 95.56 130 MET A C 1
ATOM 1019 O O . MET A 1 130 ? -18.351 -11.859 9.717 1.00 95.56 130 MET A O 1
ATOM 1023 N N . LYS A 1 131 ? -19.359 -13.733 10.433 1.00 94.19 131 LYS A N 1
ATOM 1024 C CA . LYS A 1 131 ? -18.353 -14.648 9.867 1.00 94.19 131 LYS A CA 1
ATOM 1025 C C . LYS A 1 131 ? -18.255 -14.524 8.348 1.00 94.19 131 LYS A C 1
ATOM 1027 O O . LYS A 1 131 ? -17.153 -14.475 7.808 1.00 94.19 131 LYS A O 1
ATOM 1032 N N . GLN A 1 132 ? -19.393 -14.433 7.661 1.00 95.75 132 GLN A N 1
ATOM 1033 C CA . GLN A 1 132 ? -19.422 -14.217 6.218 1.00 95.75 132 GLN A CA 1
ATOM 1034 C C . GLN A 1 132 ? -18.840 -12.850 5.845 1.00 95.75 132 GLN A C 1
ATOM 1036 O O . GLN A 1 132 ? -18.032 -12.768 4.927 1.00 95.75 132 GLN A O 1
ATOM 1041 N N . ALA A 1 133 ? -19.194 -11.788 6.571 1.00 95.31 133 ALA A N 1
ATOM 1042 C CA . ALA A 1 133 ? -18.638 -10.459 6.340 1.00 95.31 133 ALA A CA 1
ATOM 1043 C C . ALA A 1 133 ? -17.111 -10.440 6.527 1.00 95.31 133 ALA A C 1
ATOM 1045 O O . ALA A 1 133 ? -16.402 -9.902 5.681 1.00 95.31 133 ALA A O 1
ATOM 1046 N N . GLN A 1 134 ? -16.588 -11.081 7.578 1.00 94.12 134 GLN A N 1
ATOM 1047 C CA . GLN A 1 134 ? -15.143 -11.221 7.793 1.00 94.12 134 GLN A CA 1
ATOM 1048 C C . GLN A 1 134 ? -14.465 -11.991 6.656 1.00 94.12 134 GLN A C 1
ATOM 1050 O O . GLN A 1 134 ? -13.409 -11.565 6.194 1.00 94.12 134 GLN A O 1
ATOM 1055 N N . ALA A 1 135 ? -15.076 -13.079 6.177 1.00 95.31 135 ALA A N 1
ATOM 1056 C CA . ALA A 1 135 ? -14.560 -13.851 5.048 1.00 95.31 135 ALA A CA 1
ATOM 1057 C C . ALA A 1 135 ? -14.527 -13.025 3.750 1.00 95.31 135 ALA A C 1
ATOM 1059 O O . ALA A 1 135 ? -13.523 -13.018 3.049 1.00 95.31 135 ALA A O 1
ATOM 1060 N N . VAL A 1 136 ? -15.586 -12.263 3.461 1.00 96.31 136 VAL A N 1
ATOM 1061 C CA . VAL A 1 136 ? -15.632 -11.380 2.285 1.00 96.31 136 VAL A CA 1
ATOM 1062 C C . VAL A 1 136 ? -14.586 -10.272 2.392 1.00 96.31 136 VAL A C 1
ATOM 1064 O O . VAL A 1 136 ? -13.926 -9.952 1.405 1.00 96.31 136 VAL A O 1
ATOM 1067 N N . LEU A 1 137 ? -14.411 -9.672 3.571 1.00 94.94 137 LEU A N 1
ATOM 1068 C CA . LEU A 1 137 ? -13.409 -8.627 3.784 1.00 94.94 137 LEU A CA 1
ATOM 1069 C C . LEU A 1 137 ? -11.982 -9.163 3.643 1.00 94.94 137 LEU A C 1
ATOM 1071 O O . LEU A 1 137 ? -11.157 -8.508 3.005 1.00 94.94 137 LEU A O 1
ATOM 1075 N N . SER A 1 138 ? -11.689 -10.340 4.202 1.00 95.56 138 SER A N 1
ATOM 1076 C CA . SER A 1 138 ? -10.366 -10.960 4.090 1.00 95.56 138 SER A CA 1
ATOM 1077 C C . SER A 1 138 ? -10.061 -11.382 2.654 1.00 95.56 138 SER A C 1
ATOM 1079 O O . SER A 1 138 ? -8.964 -11.113 2.167 1.00 95.56 138 SER A O 1
ATOM 1081 N N . GLU A 1 139 ? -11.039 -11.940 1.940 1.00 95.69 139 GLU A N 1
ATOM 1082 C CA . GLU A 1 139 ? -10.922 -12.271 0.520 1.00 95.69 139 GLU A CA 1
ATOM 1083 C C . GLU A 1 139 ? -10.689 -11.015 -0.327 1.00 95.69 139 GLU A C 1
ATOM 1085 O O . GLU A 1 139 ? -9.752 -10.967 -1.120 1.00 95.69 139 GLU A O 1
ATOM 1090 N N . ASN A 1 140 ? -11.468 -9.949 -0.114 1.00 95.50 140 ASN A N 1
ATOM 1091 C CA . ASN A 1 140 ? -11.268 -8.677 -0.813 1.00 95.50 140 ASN A CA 1
ATOM 1092 C C . ASN A 1 140 ? -9.897 -8.065 -0.526 1.00 95.50 140 ASN A C 1
ATOM 1094 O O . ASN A 1 140 ? -9.261 -7.530 -1.435 1.00 95.50 140 ASN A O 1
ATOM 1098 N N . MET A 1 141 ? -9.428 -8.131 0.721 1.00 95.12 141 MET A N 1
ATOM 1099 C CA . MET A 1 141 ? -8.092 -7.663 1.077 1.00 95.12 141 MET A CA 1
ATOM 1100 C C . MET A 1 141 ? -7.018 -8.490 0.364 1.00 95.12 141 MET A C 1
ATOM 1102 O O . MET A 1 141 ? -6.114 -7.910 -0.231 1.00 95.12 141 MET A O 1
ATOM 1106 N N . ALA A 1 142 ? -7.137 -9.820 0.361 1.00 95.31 142 ALA A N 1
ATOM 1107 C CA . ALA A 1 142 ? -6.208 -10.704 -0.334 1.00 95.31 142 ALA A CA 1
ATOM 1108 C C . ALA A 1 142 ? -6.185 -10.428 -1.845 1.00 95.31 142 ALA A C 1
ATOM 1110 O O . ALA A 1 142 ? -5.109 -10.264 -2.417 1.00 95.31 142 ALA A O 1
ATOM 1111 N N . MET A 1 143 ? -7.354 -10.280 -2.476 1.00 95.75 143 MET A N 1
ATOM 1112 C CA . MET A 1 143 ? -7.469 -9.930 -3.894 1.00 95.75 143 MET A CA 1
ATOM 1113 C C . MET A 1 143 ? -6.814 -8.583 -4.208 1.00 95.75 143 MET A C 1
ATOM 1115 O O . MET A 1 143 ? -6.062 -8.480 -5.173 1.00 95.75 143 MET A O 1
ATOM 1119 N N . ARG A 1 144 ? -7.053 -7.551 -3.389 1.00 94.19 144 ARG A N 1
ATOM 1120 C CA . ARG A 1 144 ? -6.442 -6.224 -3.576 1.00 94.19 144 ARG A CA 1
ATOM 1121 C C . ARG A 1 144 ? -4.927 -6.259 -3.416 1.00 94.19 144 ARG A C 1
ATOM 1123 O O . ARG A 1 144 ? -4.223 -5.637 -4.205 1.00 94.19 144 ARG A O 1
ATOM 1130 N N . THR A 1 145 ? -4.427 -6.989 -2.423 1.00 93.06 145 THR A N 1
ATOM 1131 C CA . THR A 1 145 ? -2.985 -7.175 -2.225 1.00 93.06 145 THR A CA 1
ATOM 1132 C C . THR A 1 145 ? -2.369 -7.909 -3.410 1.00 93.06 145 THR A C 1
ATOM 1134 O O . THR A 1 145 ? -1.361 -7.457 -3.942 1.00 93.06 145 THR A O 1
ATOM 1137 N N . GLN A 1 146 ? -3.002 -8.986 -3.877 1.00 93.44 146 GLN A N 1
ATOM 1138 C CA . GLN A 1 146 ? -2.528 -9.746 -5.030 1.00 93.44 146 GLN A CA 1
ATOM 1139 C C . GLN A 1 146 ? -2.529 -8.908 -6.313 1.00 93.44 146 GLN A C 1
ATOM 1141 O O . GLN A 1 146 ? -1.566 -8.964 -7.074 1.00 93.44 146 GLN A O 1
ATOM 1146 N N . ALA A 1 147 ? -3.580 -8.115 -6.538 1.00 95.25 147 ALA A N 1
ATOM 1147 C CA . ALA A 1 147 ? -3.660 -7.195 -7.667 1.00 95.25 147 ALA A CA 1
ATOM 1148 C C . ALA A 1 147 ? -2.522 -6.171 -7.616 1.00 95.25 147 ALA A C 1
ATOM 1150 O O . ALA A 1 147 ? -1.792 -6.036 -8.587 1.00 95.25 147 ALA A O 1
ATOM 1151 N N . LYS A 1 148 ? -2.288 -5.547 -6.454 1.00 93.62 148 LYS A N 1
ATOM 1152 C CA . LYS A 1 148 ? -1.187 -4.594 -6.277 1.00 93.62 148 LYS A CA 1
ATOM 1153 C C . LYS A 1 148 ? 0.183 -5.221 -6.545 1.00 93.62 148 LYS A C 1
ATOM 1155 O O . LYS A 1 148 ? 0.999 -4.619 -7.230 1.00 93.62 148 LYS A O 1
ATOM 1160 N N . VAL A 1 149 ? 0.429 -6.429 -6.034 1.00 93.75 149 VAL A N 1
ATOM 1161 C CA . VAL A 1 149 ? 1.679 -7.162 -6.295 1.00 93.75 149 VAL A CA 1
ATOM 1162 C C . VAL A 1 149 ? 1.840 -7.436 -7.789 1.00 93.75 149 VAL A C 1
ATOM 1164 O O . VAL A 1 149 ? 2.919 -7.230 -8.338 1.00 93.75 149 VAL A O 1
ATOM 1167 N N . ASN A 1 150 ? 0.773 -7.870 -8.462 1.00 95.31 150 ASN A N 1
ATOM 1168 C CA . ASN A 1 150 ? 0.805 -8.102 -9.900 1.00 95.31 150 ASN A CA 1
ATOM 1169 C C . ASN A 1 150 ? 1.062 -6.806 -10.684 1.00 95.31 150 ASN A C 1
ATOM 1171 O O . ASN A 1 150 ? 1.886 -6.811 -11.592 1.00 95.31 150 ASN A O 1
ATOM 1175 N N . ASP A 1 151 ? 0.416 -5.705 -10.311 1.00 96.12 151 ASP A N 1
ATOM 1176 C CA . ASP A 1 151 ? 0.616 -4.395 -10.934 1.00 96.12 151 ASP A CA 1
ATOM 1177 C C . ASP A 1 151 ? 2.060 -3.900 -10.755 1.00 96.12 151 ASP A C 1
ATOM 1179 O O . ASP A 1 151 ? 2.660 -3.400 -11.709 1.00 96.12 151 ASP A O 1
ATOM 1183 N N . ASP A 1 152 ? 2.649 -4.093 -9.570 1.00 95.56 152 ASP A N 1
ATOM 1184 C CA . ASP A 1 152 ? 4.055 -3.771 -9.301 1.00 95.56 152 ASP A CA 1
ATOM 1185 C C . ASP A 1 152 ? 4.995 -4.611 -10.188 1.00 95.56 152 ASP A C 1
ATOM 1187 O O . ASP A 1 152 ? 5.907 -4.068 -10.813 1.00 95.56 152 ASP A O 1
ATOM 1191 N N . ILE A 1 153 ? 4.746 -5.921 -10.314 1.00 95.44 153 ILE A N 1
ATOM 1192 C CA . ILE A 1 153 ? 5.531 -6.812 -11.186 1.00 95.44 153 ILE A CA 1
ATOM 1193 C C . ILE A 1 153 ? 5.420 -6.382 -12.652 1.00 95.44 153 ILE A C 1
ATOM 1195 O O . ILE A 1 153 ? 6.438 -6.237 -13.324 1.00 95.44 153 ILE A O 1
ATOM 1199 N N . GLN A 1 154 ? 4.204 -6.148 -13.156 1.00 96.38 154 GLN A N 1
ATOM 1200 C CA . GLN A 1 154 ? 3.995 -5.712 -14.542 1.00 96.38 154 GLN A CA 1
ATOM 1201 C C . GLN A 1 154 ? 4.655 -4.360 -14.816 1.00 96.38 154 GLN A C 1
ATOM 1203 O O . GLN A 1 154 ? 5.240 -4.160 -15.880 1.00 96.38 154 GLN A O 1
ATOM 1208 N N . SER A 1 155 ? 4.614 -3.450 -13.843 1.00 95.81 155 SER A N 1
ATOM 1209 C CA . SER A 1 155 ? 5.292 -2.161 -13.945 1.00 95.81 155 SER A CA 1
ATOM 1210 C C . SER A 1 155 ? 6.803 -2.340 -14.080 1.00 95.81 155 SER A C 1
ATOM 1212 O O . SER A 1 155 ? 7.397 -1.712 -14.952 1.00 95.81 155 SER A O 1
ATOM 1214 N N . ILE A 1 156 ? 7.412 -3.225 -13.281 1.00 95.50 156 ILE A N 1
ATOM 1215 C CA . ILE A 1 156 ? 8.848 -3.535 -13.363 1.00 95.50 156 ILE A CA 1
ATOM 1216 C C . ILE A 1 156 ? 9.208 -4.110 -14.733 1.00 95.50 156 ILE A C 1
ATOM 1218 O O . ILE A 1 156 ? 10.091 -3.565 -15.392 1.00 95.50 156 ILE A O 1
ATOM 1222 N N . ILE A 1 157 ? 8.479 -5.126 -15.204 1.00 95.06 157 ILE A N 1
ATOM 1223 C CA . ILE A 1 157 ? 8.703 -5.746 -16.524 1.00 95.06 157 ILE A CA 1
ATOM 1224 C C . ILE A 1 157 ? 8.642 -4.693 -17.645 1.00 95.06 157 ILE A C 1
ATOM 1226 O O . ILE A 1 157 ? 9.436 -4.722 -18.583 1.00 95.06 157 ILE A O 1
ATOM 1230 N N . ALA A 1 158 ? 7.720 -3.729 -17.550 1.00 93.19 158 ALA A N 1
ATOM 1231 C CA . ALA A 1 158 ? 7.558 -2.698 -18.571 1.00 93.19 158 ALA A CA 1
ATOM 1232 C C . ALA A 1 158 ? 8.776 -1.768 -18.703 1.00 93.19 158 ALA A C 1
ATOM 1234 O O . ALA A 1 158 ? 9.049 -1.269 -19.796 1.00 93.19 158 ALA A O 1
ATOM 1235 N N . PHE A 1 159 ? 9.493 -1.494 -17.609 1.00 88.62 159 PHE A N 1
ATOM 1236 C CA . PHE A 1 159 ? 10.621 -0.561 -17.619 1.00 88.62 159 PHE A CA 1
ATOM 1237 C C . PHE A 1 159 ? 11.997 -1.231 -17.541 1.00 88.62 159 PHE A C 1
ATOM 1239 O O . PHE A 1 159 ? 12.984 -0.545 -17.839 1.00 88.62 159 PHE A O 1
ATOM 1246 N N . ASP A 1 160 ? 12.044 -2.510 -17.166 1.00 92.81 160 ASP A N 1
ATOM 1247 C CA . ASP A 1 160 ? 13.224 -3.367 -17.072 1.00 92.81 160 ASP A CA 1
ATOM 1248 C C . ASP A 1 160 ? 12.966 -4.737 -17.739 1.00 92.81 160 ASP A C 1
ATOM 1250 O O . ASP A 1 160 ? 12.539 -5.690 -17.082 1.00 92.81 160 ASP A O 1
ATOM 1254 N N . PRO A 1 161 ? 13.226 -4.848 -19.054 1.00 88.06 161 PRO A N 1
ATOM 1255 C CA . PRO A 1 161 ? 12.946 -6.058 -19.826 1.00 88.06 161 PRO A CA 1
ATOM 1256 C C . PRO A 1 161 ? 13.805 -7.280 -19.467 1.00 88.06 161 PRO A C 1
ATOM 1258 O O . PRO A 1 161 ? 13.533 -8.366 -19.976 1.00 88.06 161 PRO A O 1
ATOM 1261 N N . GLU A 1 162 ? 14.856 -7.126 -18.649 1.00 90.12 162 GLU A N 1
ATOM 1262 C CA . GLU A 1 162 ? 15.654 -8.261 -18.154 1.00 90.12 162 GLU A CA 1
ATOM 1263 C C . GLU A 1 162 ? 14.877 -9.100 -17.128 1.00 90.12 162 GLU A C 1
ATOM 1265 O O . GLU A 1 162 ? 15.192 -10.270 -16.909 1.00 90.12 162 GLU A O 1
ATOM 1270 N N . ILE A 1 163 ? 13.841 -8.517 -16.524 1.00 94.12 163 ILE A N 1
ATOM 1271 C CA . ILE A 1 163 ? 12.945 -9.182 -15.587 1.00 94.12 163 ILE A CA 1
ATOM 1272 C C . ILE A 1 163 ? 11.739 -9.733 -16.349 1.00 94.12 163 ILE A C 1
ATOM 1274 O O . ILE A 1 163 ? 10.985 -8.981 -16.963 1.00 94.12 163 ILE A O 1
ATOM 1278 N N . GLY A 1 164 ? 11.521 -11.049 -16.281 1.00 93.00 164 GLY A N 1
ATOM 1279 C CA . GLY A 1 164 ? 10.360 -11.707 -16.892 1.00 93.00 164 GLY A CA 1
ATOM 1280 C C . GLY A 1 164 ? 9.287 -12.130 -15.888 1.00 93.00 164 GLY A C 1
ATOM 1281 O O . GLY A 1 164 ? 8.149 -12.409 -16.268 1.00 93.00 164 GLY A O 1
ATOM 1282 N N . SER A 1 165 ? 9.636 -12.211 -14.605 1.00 93.94 165 SER A N 1
ATOM 1283 C CA . SER A 1 165 ? 8.773 -12.777 -13.576 1.00 93.94 165 SER A CA 1
ATOM 1284 C C . SER A 1 165 ? 9.098 -12.263 -12.173 1.00 93.94 165 SER A C 1
ATOM 1286 O O . SER A 1 165 ? 10.174 -11.734 -11.905 1.00 93.94 165 SER A O 1
ATOM 1288 N N . ALA A 1 166 ? 8.180 -12.503 -11.232 1.00 92.81 166 ALA A N 1
ATOM 1289 C CA . ALA A 1 166 ? 8.430 -12.267 -9.809 1.00 92.81 166 ALA A CA 1
ATOM 1290 C C . ALA A 1 166 ? 9.642 -13.056 -9.280 1.00 92.81 166 ALA A C 1
ATOM 1292 O O . ALA A 1 166 ? 10.336 -12.589 -8.380 1.00 92.81 166 ALA A O 1
ATOM 1293 N N . ALA A 1 167 ? 9.898 -14.248 -9.829 1.00 94.81 167 ALA A N 1
ATOM 1294 C CA . ALA A 1 167 ? 11.031 -15.073 -9.428 1.00 94.81 167 ALA A CA 1
ATOM 1295 C C . ALA A 1 167 ? 12.367 -14.417 -9.798 1.00 94.81 167 ALA A C 1
ATOM 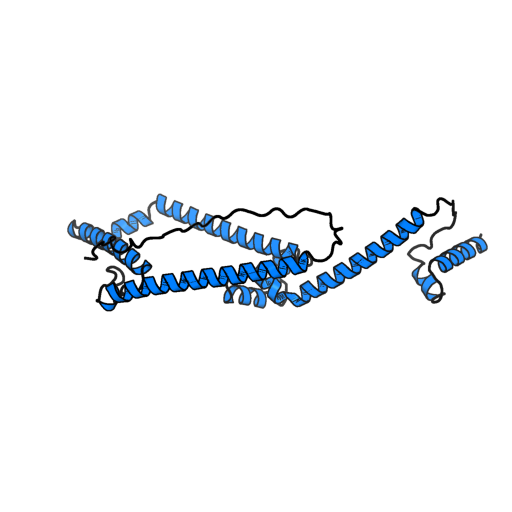1297 O O . ALA A 1 167 ? 13.290 -14.437 -8.989 1.00 94.81 167 ALA A O 1
ATOM 1298 N N . ASP A 1 168 ? 12.438 -13.764 -10.960 1.00 95.25 168 ASP A N 1
ATOM 1299 C CA . ASP A 1 168 ? 13.648 -13.067 -11.412 1.00 95.25 168 ASP A CA 1
ATOM 1300 C C . ASP A 1 168 ? 13.965 -11.856 -10.529 1.00 95.25 168 ASP A C 1
ATOM 1302 O O . ASP A 1 168 ? 15.131 -11.593 -10.240 1.00 95.25 168 ASP A O 1
ATOM 1306 N N . ILE A 1 169 ? 12.926 -11.160 -10.047 1.00 94.12 169 ILE A N 1
ATOM 1307 C CA . ILE A 1 169 ? 13.046 -10.054 -9.084 1.00 94.12 169 ILE A CA 1
ATOM 1308 C C . ILE A 1 169 ? 13.622 -10.563 -7.759 1.00 94.12 169 ILE A C 1
ATOM 1310 O O . ILE A 1 169 ? 14.549 -9.962 -7.224 1.00 94.12 169 ILE A O 1
ATOM 1314 N N . MET A 1 170 ? 13.085 -11.668 -7.233 1.00 94.12 170 MET A N 1
ATOM 1315 C CA . MET A 1 170 ? 13.536 -12.259 -5.964 1.00 94.12 170 MET A CA 1
ATOM 1316 C C . MET A 1 170 ? 14.940 -12.866 -6.048 1.00 94.12 170 MET A C 1
ATOM 1318 O O . MET A 1 170 ? 15.613 -12.984 -5.029 1.00 94.12 170 MET A O 1
ATOM 1322 N N . ALA A 1 171 ? 15.378 -13.261 -7.243 1.00 95.31 171 ALA A N 1
ATOM 1323 C CA . ALA A 1 171 ? 16.715 -13.791 -7.479 1.00 95.31 171 ALA A CA 1
ATOM 1324 C C . ALA A 1 171 ? 17.798 -12.701 -7.573 1.00 95.31 171 ALA A C 1
ATOM 1326 O O . ALA A 1 171 ? 18.978 -13.041 -7.616 1.00 95.31 171 ALA A O 1
ATOM 1327 N N . GLN A 1 172 ? 17.428 -11.415 -7.623 1.00 92.81 172 GLN A N 1
ATOM 1328 C CA . GLN A 1 172 ? 18.402 -10.324 -7.641 1.00 92.81 172 GLN A CA 1
ATOM 1329 C C . GLN A 1 172 ? 19.113 -10.194 -6.289 1.00 92.81 172 GLN A C 1
ATOM 1331 O O . GLN A 1 172 ? 18.471 -10.173 -5.238 1.00 92.81 172 GLN A O 1
ATOM 1336 N N . ASP A 1 173 ? 20.429 -9.977 -6.320 1.00 91.12 173 ASP A N 1
ATOM 1337 C CA . ASP A 1 173 ? 21.247 -9.791 -5.111 1.00 91.12 173 ASP A CA 1
ATOM 1338 C C . ASP A 1 173 ? 20.800 -8.587 -4.259 1.00 91.12 173 ASP A C 1
ATOM 1340 O O . ASP A 1 173 ? 20.996 -8.568 -3.045 1.00 91.12 173 ASP A O 1
ATOM 1344 N N . ASN A 1 174 ? 20.172 -7.582 -4.879 1.00 89.38 174 ASN A N 1
ATOM 1345 C CA . ASN A 1 174 ? 19.682 -6.368 -4.221 1.00 89.38 174 ASN A CA 1
ATOM 1346 C C . ASN A 1 174 ? 18.181 -6.404 -3.871 1.00 89.38 174 ASN A C 1
ATOM 1348 O O . ASN A 1 174 ? 17.629 -5.370 -3.487 1.00 89.38 174 ASN A O 1
ATOM 1352 N N . PHE A 1 175 ? 17.508 -7.558 -3.980 1.00 94.06 175 PHE A N 1
ATOM 1353 C CA . PHE A 1 175 ? 16.080 -7.693 -3.658 1.00 94.06 175 PHE A CA 1
ATOM 1354 C C . PHE A 1 175 ? 15.743 -7.159 -2.257 1.00 94.06 175 PHE A C 1
ATOM 1356 O O . PHE A 1 175 ? 14.792 -6.392 -2.087 1.00 94.06 175 PHE A O 1
ATOM 1363 N N . GLU A 1 176 ? 16.560 -7.511 -1.263 1.00 94.50 176 GLU A N 1
ATOM 1364 C CA . GLU A 1 176 ? 16.367 -7.088 0.128 1.00 94.50 176 GLU A CA 1
ATOM 1365 C C . GLU A 1 176 ? 16.482 -5.563 0.291 1.00 94.50 176 GLU A C 1
ATOM 1367 O O . GLU A 1 176 ? 15.734 -4.951 1.054 1.00 94.50 176 GLU A O 1
ATOM 1372 N N . ASP A 1 177 ? 17.377 -4.917 -0.460 1.00 91.69 177 ASP A N 1
ATOM 1373 C CA . ASP A 1 177 ? 17.532 -3.463 -0.423 1.00 91.69 177 ASP A CA 1
ATOM 1374 C C . ASP A 1 177 ? 16.318 -2.753 -1.033 1.00 91.69 177 ASP A C 1
ATOM 1376 O O . ASP A 1 177 ? 15.850 -1.754 -0.479 1.00 91.69 177 ASP A O 1
ATOM 1380 N N . VAL A 1 178 ? 15.762 -3.295 -2.124 1.00 91.56 178 VAL A N 1
ATOM 1381 C CA . VAL A 1 178 ? 14.507 -2.814 -2.723 1.00 91.56 178 VAL A CA 1
ATOM 1382 C C . VAL A 1 178 ? 13.355 -2.944 -1.728 1.00 91.56 178 VAL A C 1
ATOM 1384 O O . VAL A 1 178 ? 12.631 -1.971 -1.496 1.00 91.56 178 VAL A O 1
ATOM 1387 N N . TYR A 1 179 ? 13.204 -4.119 -1.110 1.00 93.50 179 TYR A N 1
ATOM 1388 C CA . TYR A 1 179 ? 12.147 -4.384 -0.137 1.00 93.50 179 TYR A CA 1
ATOM 1389 C C . TYR A 1 179 ? 12.236 -3.433 1.063 1.00 93.50 179 TYR A C 1
ATOM 1391 O O . TYR A 1 179 ? 11.268 -2.736 1.383 1.00 93.50 179 TYR A O 1
ATOM 1399 N N . ARG A 1 180 ? 13.421 -3.317 1.675 1.00 93.38 180 ARG A N 1
ATOM 1400 C CA . ARG A 1 180 ? 13.658 -2.427 2.818 1.00 93.38 180 ARG A CA 1
ATOM 1401 C C . ARG A 1 180 ? 13.404 -0.963 2.462 1.00 93.38 180 ARG A C 1
ATOM 1403 O O . ARG A 1 180 ? 12.851 -0.220 3.275 1.00 93.38 180 ARG A O 1
ATOM 1410 N N . TYR A 1 181 ? 13.783 -0.533 1.258 1.00 88.19 181 TYR A N 1
ATOM 1411 C CA . TYR A 1 181 ? 13.535 0.832 0.799 1.00 88.19 181 TYR A CA 1
ATOM 1412 C C . TYR A 1 181 ? 12.038 1.112 0.614 1.00 88.19 181 TYR A C 1
ATOM 1414 O O . TYR A 1 181 ? 11.543 2.135 1.099 1.00 88.19 181 TYR A O 1
ATOM 1422 N N . ALA A 1 182 ? 11.301 0.196 -0.022 1.00 90.75 182 ALA A N 1
ATOM 1423 C CA . ALA A 1 182 ? 9.849 0.291 -0.174 1.00 90.75 182 ALA A CA 1
ATOM 1424 C C . ALA A 1 182 ? 9.149 0.355 1.193 1.00 90.75 182 ALA A C 1
ATOM 1426 O O . ALA A 1 182 ? 8.279 1.199 1.419 1.00 90.75 182 ALA A O 1
ATOM 1427 N N . GLU A 1 183 ? 9.572 -0.483 2.144 1.00 90.38 183 GLU A N 1
ATOM 1428 C CA . GLU A 1 183 ? 9.003 -0.500 3.487 1.00 90.38 183 GLU A CA 1
ATOM 1429 C C . GLU A 1 183 ? 9.295 0.793 4.258 1.00 90.38 183 GLU A C 1
ATOM 1431 O O . GLU A 1 183 ? 8.389 1.340 4.892 1.00 90.38 183 GLU A O 1
ATOM 1436 N N . ALA A 1 184 ? 10.523 1.311 4.208 1.00 86.25 184 ALA A N 1
ATOM 1437 C CA . ALA A 1 184 ? 10.902 2.519 4.937 1.00 86.25 184 ALA A CA 1
ATOM 1438 C C . ALA A 1 184 ? 10.197 3.777 4.404 1.00 86.25 184 ALA A C 1
ATOM 1440 O O . ALA A 1 184 ? 9.831 4.663 5.177 1.00 86.25 184 ALA A O 1
ATOM 1441 N N . THR A 1 185 ? 9.992 3.853 3.088 1.00 78.06 185 THR A N 1
ATOM 1442 C CA . THR A 1 185 ? 9.450 5.043 2.411 1.00 78.06 185 THR A CA 1
ATOM 1443 C C . THR A 1 185 ? 7.949 4.965 2.134 1.00 78.06 185 THR A C 1
ATOM 1445 O O . THR A 1 185 ? 7.335 5.988 1.834 1.00 78.06 185 THR A O 1
ATOM 1448 N N . LYS A 1 186 ? 7.343 3.775 2.269 1.00 89.88 186 LYS A N 1
ATOM 1449 C CA . LYS A 1 186 ? 5.921 3.497 1.994 1.00 89.88 186 LYS A CA 1
ATOM 1450 C C . LYS A 1 186 ? 5.489 3.836 0.557 1.00 89.88 186 LYS A C 1
ATOM 1452 O O . LYS A 1 186 ? 4.314 4.116 0.321 1.00 89.88 186 LYS A O 1
ATOM 1457 N N . ILE A 1 187 ? 6.422 3.791 -0.396 1.00 87.75 187 ILE A N 1
ATOM 1458 C CA . ILE A 1 187 ? 6.138 3.913 -1.837 1.00 87.75 187 ILE A CA 1
ATOM 1459 C C . ILE A 1 187 ? 5.801 2.543 -2.452 1.00 87.75 187 ILE A C 1
ATOM 1461 O O . ILE A 1 187 ? 5.835 1.521 -1.763 1.00 87.75 187 ILE A O 1
ATOM 1465 N N . SER A 1 188 ? 5.424 2.514 -3.734 1.00 91.88 188 SER A N 1
ATOM 1466 C CA . SER A 1 188 ? 5.176 1.255 -4.452 1.00 91.88 188 SER A CA 1
ATOM 1467 C C . SER A 1 188 ? 6.456 0.415 -4.568 1.00 91.88 188 SER A C 1
ATOM 1469 O O . SER A 1 188 ? 7.565 0.959 -4.579 1.00 91.88 188 SER A O 1
ATOM 1471 N N . PHE A 1 189 ? 6.325 -0.912 -4.666 1.00 95.31 189 PHE A N 1
ATOM 1472 C CA . PHE A 1 189 ? 7.506 -1.762 -4.822 1.00 95.31 189 PHE A CA 1
ATOM 1473 C C . PHE A 1 189 ? 8.193 -1.499 -6.173 1.00 95.31 189 PHE A C 1
ATOM 1475 O O . PHE A 1 189 ? 9.420 -1.470 -6.241 1.00 95.31 189 PHE A O 1
ATOM 1482 N N . ALA A 1 190 ? 7.421 -1.207 -7.226 1.00 94.62 190 ALA A N 1
ATOM 1483 C CA . ALA A 1 190 ? 7.954 -0.842 -8.537 1.00 94.62 190 ALA A CA 1
ATOM 1484 C C . ALA A 1 190 ? 8.778 0.461 -8.519 1.00 94.62 190 ALA A C 1
ATOM 1486 O O . ALA A 1 190 ? 9.857 0.517 -9.115 1.00 94.62 190 ALA A O 1
ATOM 1487 N N . ASP A 1 191 ? 8.326 1.495 -7.801 1.00 92.31 191 ASP A N 1
ATOM 1488 C CA . ASP A 1 191 ? 9.079 2.750 -7.668 1.00 92.31 191 ASP A CA 1
ATOM 1489 C C . ASP A 1 191 ? 10.370 2.547 -6.872 1.00 92.31 191 ASP A C 1
ATOM 1491 O O . ASP A 1 191 ? 11.428 3.050 -7.259 1.00 92.31 191 ASP A O 1
ATOM 1495 N N . ALA A 1 192 ? 10.307 1.775 -5.784 1.00 90.19 192 ALA A N 1
ATOM 1496 C CA . ALA A 1 192 ? 11.491 1.407 -5.017 1.00 90.19 192 ALA A CA 1
ATOM 1497 C C . ALA A 1 192 ? 12.499 0.639 -5.884 1.00 90.19 192 ALA A C 1
ATOM 1499 O O . ALA A 1 192 ? 13.686 0.969 -5.882 1.00 90.19 192 ALA A O 1
ATOM 1500 N N . TYR A 1 193 ? 12.023 -0.323 -6.681 1.00 93.75 193 TYR A N 1
ATOM 1501 C CA . TYR A 1 193 ? 12.857 -1.094 -7.598 1.00 93.75 193 TYR A CA 1
ATOM 1502 C C . TYR A 1 193 ? 13.564 -0.180 -8.601 1.00 93.75 193 TYR A C 1
ATOM 1504 O O . TYR A 1 193 ? 14.776 -0.290 -8.782 1.00 93.75 193 TYR A O 1
ATOM 1512 N N . LYS A 1 194 ? 12.834 0.770 -9.197 1.00 90.62 194 LYS A N 1
ATOM 1513 C CA . LYS A 1 194 ? 13.381 1.755 -10.137 1.00 90.62 194 LYS A CA 1
ATOM 1514 C C . LYS A 1 194 ? 14.454 2.644 -9.508 1.00 90.62 194 LYS A C 1
ATOM 1516 O O . LYS A 1 194 ? 15.441 2.946 -10.170 1.00 90.62 194 LYS A O 1
ATOM 1521 N N . ILE A 1 195 ? 14.260 3.081 -8.262 1.00 87.38 195 ILE A N 1
ATOM 1522 C CA . ILE A 1 195 ? 15.216 3.942 -7.550 1.00 87.38 195 ILE A CA 1
ATOM 1523 C C . ILE A 1 195 ? 16.495 3.169 -7.229 1.00 87.38 195 ILE A C 1
ATOM 1525 O O . ILE A 1 195 ? 17.588 3.644 -7.521 1.00 87.38 195 ILE A O 1
ATOM 1529 N N . VAL A 1 196 ? 16.363 1.971 -6.660 1.00 88.12 196 VAL A N 1
ATOM 1530 C CA . VAL A 1 196 ? 17.514 1.153 -6.250 1.00 88.12 196 VAL A CA 1
ATOM 1531 C C . VAL A 1 196 ? 18.299 0.636 -7.460 1.00 88.12 196 VAL A C 1
ATOM 1533 O O . VAL A 1 196 ? 19.520 0.546 -7.401 1.00 88.12 196 VAL A O 1
ATOM 1536 N N . ASN A 1 197 ? 17.624 0.346 -8.577 1.00 87.44 197 ASN A N 1
ATOM 1537 C CA . ASN A 1 197 ? 18.248 -0.154 -9.808 1.00 87.44 197 ASN A CA 1
ATOM 1538 C C . ASN A 1 197 ? 18.503 0.938 -10.859 1.00 87.44 197 ASN A C 1
ATOM 1540 O O . ASN A 1 197 ? 18.749 0.613 -12.022 1.00 87.44 197 ASN A O 1
ATOM 1544 N N . PHE A 1 198 ? 18.432 2.220 -10.485 1.00 86.56 198 PHE A N 1
ATOM 1545 C CA . PHE A 1 198 ? 18.449 3.329 -11.441 1.00 86.56 198 PHE A CA 1
ATOM 1546 C C . PHE A 1 198 ? 19.644 3.273 -12.400 1.00 86.56 198 PHE A C 1
ATOM 1548 O O . PHE A 1 198 ? 19.446 3.311 -13.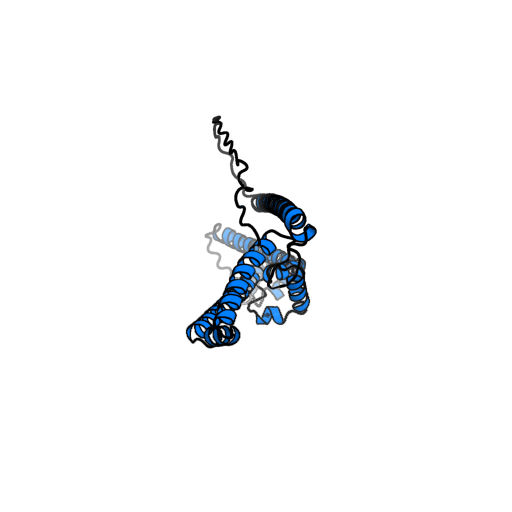614 1.00 86.56 198 PHE A O 1
ATOM 1555 N N . ASP A 1 199 ? 20.860 3.119 -11.870 1.00 80.50 199 ASP A N 1
ATOM 1556 C CA . ASP A 1 199 ? 22.085 3.122 -12.676 1.00 80.50 199 ASP A CA 1
ATOM 1557 C C . ASP A 1 199 ? 22.120 1.958 -13.676 1.00 80.50 199 ASP A C 1
ATOM 1559 O O . ASP A 1 199 ? 22.445 2.157 -14.849 1.00 80.50 199 ASP A O 1
ATOM 1563 N N . ARG A 1 200 ? 21.714 0.751 -13.249 1.00 89.56 200 ARG A N 1
ATOM 1564 C CA . ARG A 1 200 ? 21.645 -0.432 -14.123 1.00 89.56 200 ARG A CA 1
ATOM 1565 C C . ARG A 1 200 ? 20.620 -0.235 -15.237 1.00 89.56 200 ARG A C 1
ATOM 1567 O O . ARG A 1 200 ? 20.942 -0.434 -16.406 1.00 89.56 200 ARG A O 1
ATOM 1574 N N . ILE A 1 201 ? 19.405 0.189 -14.890 1.00 86.62 201 ILE A N 1
ATOM 1575 C CA . ILE A 1 201 ? 18.317 0.395 -15.857 1.00 86.62 201 ILE A CA 1
ATOM 1576 C C . ILE A 1 201 ? 18.687 1.507 -16.851 1.00 86.62 201 ILE A C 1
ATOM 1578 O O . ILE A 1 201 ? 18.428 1.384 -18.050 1.00 86.62 201 ILE A O 1
ATOM 1582 N N . ALA A 1 202 ? 19.313 2.589 -16.380 1.00 82.81 202 ALA A N 1
ATOM 1583 C CA . ALA A 1 202 ? 19.782 3.675 -17.234 1.00 82.81 202 ALA A CA 1
ATOM 1584 C C . ALA A 1 202 ? 20.865 3.197 -18.216 1.00 82.81 202 ALA A C 1
ATOM 1586 O O . ALA A 1 202 ? 20.771 3.487 -19.411 1.00 82.81 202 ALA A O 1
ATOM 1587 N N . ALA A 1 203 ? 21.843 2.420 -17.741 1.00 83.81 203 ALA A N 1
ATOM 1588 C CA . ALA A 1 203 ? 22.887 1.844 -18.585 1.00 83.81 203 ALA A CA 1
ATOM 1589 C C . ALA A 1 203 ? 22.308 0.891 -19.647 1.00 83.81 203 ALA A C 1
ATOM 1591 O O . ALA A 1 203 ? 22.626 1.020 -20.831 1.00 83.81 203 ALA A O 1
ATOM 1592 N N . ALA A 1 204 ? 21.400 -0.010 -19.259 1.00 85.81 204 ALA A N 1
ATOM 1593 C CA . ALA A 1 204 ? 20.749 -0.947 -20.177 1.00 85.81 204 ALA A CA 1
ATOM 1594 C C . ALA A 1 204 ? 19.963 -0.225 -21.287 1.00 85.81 204 ALA A C 1
ATOM 1596 O O . ALA A 1 204 ? 20.055 -0.584 -22.463 1.00 85.81 204 ALA A O 1
ATOM 1597 N N . ARG A 1 205 ? 19.241 0.850 -20.943 1.00 85.25 205 ARG A N 1
ATOM 1598 C CA . ARG A 1 205 ? 18.523 1.677 -21.927 1.00 85.25 205 ARG A CA 1
ATOM 1599 C C . ARG A 1 205 ? 19.453 2.392 -22.894 1.00 85.25 205 ARG A C 1
ATOM 1601 O O . ARG A 1 205 ? 19.152 2.434 -24.084 1.00 85.25 205 ARG A O 1
ATOM 1608 N N . ALA A 1 206 ? 20.564 2.938 -22.403 1.00 84.81 206 ALA A N 1
ATOM 1609 C CA . ALA A 1 206 ? 21.551 3.594 -23.253 1.00 84.81 206 ALA A CA 1
ATOM 1610 C C . ALA A 1 206 ? 22.134 2.609 -24.281 1.00 84.81 206 ALA A C 1
ATOM 1612 O O . ALA A 1 206 ? 22.144 2.907 -25.475 1.00 84.81 206 ALA A O 1
ATOM 1613 N N . HIS A 1 207 ? 22.511 1.403 -23.842 1.00 83.12 207 HIS A N 1
ATOM 1614 C CA . HIS A 1 207 ? 23.001 0.348 -24.733 1.00 83.12 207 HIS A CA 1
ATOM 1615 C C . HIS A 1 207 ? 21.949 -0.109 -25.752 1.00 83.12 207 HIS A C 1
ATOM 1617 O O . HIS A 1 207 ? 22.258 -0.267 -26.934 1.00 83.12 207 HIS A O 1
ATOM 1623 N N . ALA A 1 208 ? 20.692 -0.283 -25.333 1.00 84.00 208 ALA A N 1
ATOM 1624 C CA . ALA A 1 208 ? 19.609 -0.650 -26.241 1.00 84.00 208 ALA A CA 1
ATOM 1625 C C . ALA A 1 208 ? 19.345 0.436 -27.301 1.00 84.00 208 ALA A C 1
ATOM 1627 O O . ALA A 1 208 ? 19.136 0.120 -28.475 1.00 84.00 208 ALA A O 1
ATOM 1628 N N . ALA A 1 209 ? 19.391 1.714 -26.913 1.00 82.50 209 ALA A N 1
ATOM 1629 C CA . ALA A 1 209 ? 19.246 2.839 -27.833 1.00 82.50 209 ALA A CA 1
ATOM 1630 C C . ALA A 1 209 ? 20.405 2.908 -28.839 1.00 82.50 209 ALA A C 1
ATOM 1632 O O . ALA A 1 209 ? 20.166 3.083 -30.036 1.00 82.50 209 ALA A O 1
ATOM 1633 N N . GLU A 1 210 ? 21.644 2.709 -28.381 1.00 84.69 210 GLU A N 1
ATOM 1634 C CA . GLU A 1 210 ? 22.830 2.649 -29.239 1.00 84.69 210 GLU A CA 1
ATOM 1635 C C . GLU A 1 210 ? 22.720 1.508 -30.259 1.00 84.69 210 GLU A C 1
ATOM 1637 O O . GLU A 1 210 ? 22.841 1.734 -31.466 1.00 84.69 210 GLU A O 1
ATOM 1642 N N . GLN A 1 211 ? 22.383 0.296 -29.809 1.00 82.56 211 GLN A N 1
ATOM 1643 C CA . GLN A 1 211 ? 22.201 -0.850 -30.699 1.00 82.56 211 GLN A CA 1
ATOM 1644 C C . GLN A 1 211 ? 21.039 -0.640 -31.681 1.00 82.56 211 GLN A C 1
ATOM 1646 O O . GLN A 1 211 ? 21.128 -1.015 -32.853 1.00 82.56 211 GLN A O 1
ATOM 1651 N N . GLY A 1 212 ? 19.953 -0.006 -31.234 1.00 84.44 212 GLY A N 1
ATOM 1652 C CA . GLY A 1 212 ? 18.833 0.384 -32.086 1.00 84.44 212 GLY A CA 1
ATOM 1653 C C . GLY A 1 212 ? 19.254 1.363 -33.183 1.00 84.44 212 GLY A C 1
ATOM 1654 O O . GLY A 1 212 ? 18.917 1.158 -34.351 1.00 84.44 212 GLY A O 1
ATOM 1655 N N . ALA A 1 213 ? 20.041 2.384 -32.839 1.00 82.12 213 ALA A N 1
ATOM 1656 C CA . ALA A 1 213 ? 20.590 3.340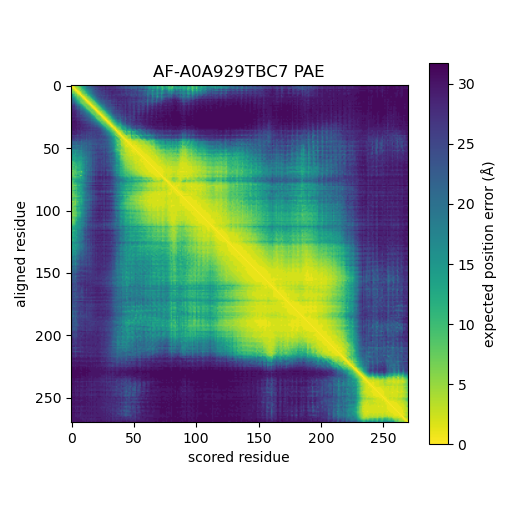 -33.798 1.00 82.12 213 ALA A CA 1
ATOM 1657 C C . ALA A 1 213 ? 21.521 2.656 -34.813 1.00 82.12 213 ALA A C 1
ATOM 1659 O O . ALA A 1 213 ? 21.407 2.906 -36.016 1.00 82.12 213 ALA A O 1
ATOM 1660 N N . ILE A 1 214 ? 22.374 1.735 -34.352 1.00 81.31 214 ILE A N 1
ATOM 1661 C CA . ILE A 1 214 ? 23.241 0.914 -35.206 1.00 81.31 214 ILE A CA 1
ATOM 1662 C C . ILE A 1 214 ? 22.396 0.095 -36.197 1.00 81.31 214 ILE A C 1
ATOM 1664 O O . ILE A 1 214 ? 22.613 0.165 -37.409 1.00 81.31 214 ILE A O 1
ATOM 1668 N N . ASN A 1 215 ? 21.383 -0.628 -35.713 1.00 79.88 215 ASN A N 1
ATOM 1669 C CA . ASN A 1 215 ? 20.508 -1.456 -36.549 1.00 79.88 215 ASN A CA 1
ATOM 1670 C C . ASN A 1 215 ? 19.724 -0.619 -37.577 1.00 79.88 215 ASN A C 1
ATOM 1672 O O . ASN A 1 215 ? 19.590 -1.017 -38.738 1.00 79.88 215 ASN A O 1
ATOM 1676 N N . GLN A 1 216 ? 19.245 0.567 -37.190 1.00 78.88 216 GLN A N 1
ATOM 1677 C CA . GLN A 1 216 ? 18.585 1.499 -38.107 1.00 78.88 216 GLN A CA 1
ATOM 1678 C C . GLN A 1 216 ? 19.544 2.056 -39.168 1.00 78.88 216 GLN A C 1
ATOM 1680 O O . GLN A 1 216 ? 19.150 2.194 -40.329 1.00 78.88 216 GLN A O 1
ATOM 1685 N N . ALA A 1 217 ? 20.789 2.367 -38.800 1.00 74.06 217 ALA A N 1
ATOM 1686 C CA . ALA A 1 217 ? 21.804 2.848 -39.733 1.00 74.06 217 ALA A CA 1
ATOM 1687 C C . ALA A 1 217 ? 22.156 1.780 -40.781 1.00 74.06 217 ALA A C 1
ATOM 1689 O O . ALA A 1 217 ? 22.167 2.082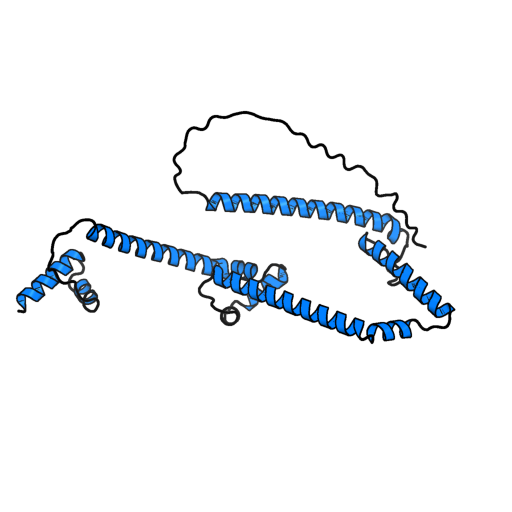 -41.978 1.00 74.06 217 ALA A O 1
ATOM 1690 N N . TYR A 1 218 ? 22.344 0.524 -40.360 1.00 69.44 218 TYR A N 1
ATOM 1691 C CA . TYR A 1 218 ? 22.554 -0.597 -41.280 1.00 69.44 218 TYR A CA 1
ATOM 1692 C C . TYR A 1 218 ? 21.337 -0.825 -42.188 1.00 69.44 218 TYR A C 1
ATOM 1694 O O . TYR A 1 218 ? 21.488 -0.880 -43.408 1.00 69.44 218 TYR A O 1
ATOM 1702 N N . SER A 1 219 ? 20.121 -0.858 -41.633 1.00 65.19 219 SER A N 1
ATOM 1703 C CA . SER A 1 219 ? 18.882 -1.043 -42.407 1.00 65.19 219 SER A CA 1
ATOM 1704 C C . SER A 1 219 ? 18.666 0.057 -43.463 1.00 65.19 219 SER A C 1
ATOM 1706 O O . SER A 1 219 ? 18.372 -0.232 -44.62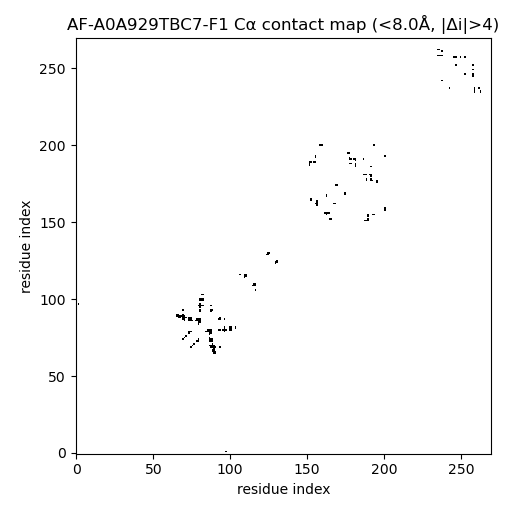5 1.00 65.19 219 SER A O 1
ATOM 1708 N N . LYS A 1 220 ? 18.920 1.331 -43.122 1.00 67.06 220 LYS A N 1
ATOM 1709 C CA . LYS A 1 220 ? 18.864 2.454 -44.080 1.00 67.06 220 LYS A CA 1
ATOM 1710 C C . LYS A 1 220 ? 19.976 2.395 -45.137 1.00 67.06 220 LYS A C 1
ATOM 1712 O O . LYS A 1 220 ? 19.749 2.828 -46.268 1.00 67.06 220 LYS A O 1
ATOM 1717 N N . GLY A 1 221 ? 21.150 1.857 -44.803 1.00 59.84 221 GLY A N 1
ATOM 1718 C CA . GLY A 1 221 ? 22.230 1.594 -45.760 1.00 59.84 221 GLY A CA 1
ATOM 1719 C C . GLY A 1 221 ? 21.838 0.552 -46.811 1.00 59.84 221 GLY A C 1
ATOM 1720 O O . GLY A 1 221 ? 22.055 0.770 -48.003 1.00 59.84 221 GLY A O 1
ATOM 1721 N N . HIS A 1 222 ? 21.171 -0.524 -46.388 1.00 57.50 222 HIS A N 1
ATOM 1722 C CA . HIS A 1 222 ? 20.641 -1.546 -47.294 1.00 57.50 222 HIS A CA 1
ATOM 1723 C C . HIS A 1 222 ? 19.480 -1.028 -48.159 1.00 57.50 222 HIS A C 1
ATOM 1725 O O . HIS A 1 222 ? 19.460 -1.291 -49.358 1.00 57.50 222 HIS A O 1
ATOM 1731 N N . LEU A 1 223 ? 18.567 -0.220 -47.605 1.00 56.56 223 LEU A N 1
ATOM 1732 C CA . LEU A 1 22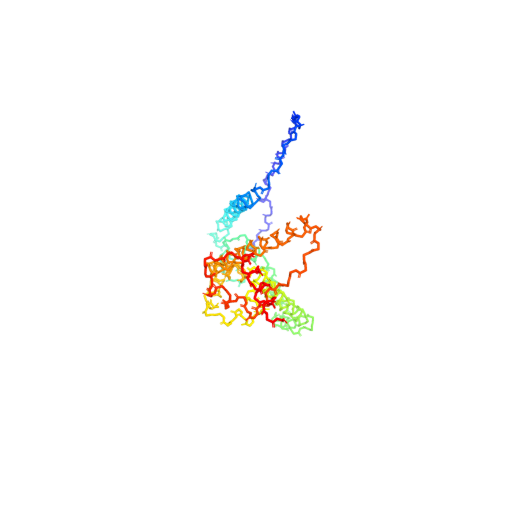3 ? 17.448 0.354 -48.369 1.00 56.56 223 LEU A CA 1
ATOM 1733 C C . LEU A 1 223 ? 17.885 1.410 -49.396 1.00 56.56 223 LEU A C 1
ATOM 1735 O O . LEU A 1 223 ? 17.303 1.499 -50.475 1.00 56.56 223 LEU A O 1
ATOM 1739 N N . ARG A 1 224 ? 18.926 2.202 -49.110 1.00 52.66 224 ARG A N 1
ATOM 1740 C CA . ARG A 1 224 ? 19.503 3.131 -50.101 1.00 52.66 224 ARG A CA 1
ATOM 1741 C C . ARG A 1 224 ? 20.290 2.406 -51.193 1.00 52.66 224 ARG A C 1
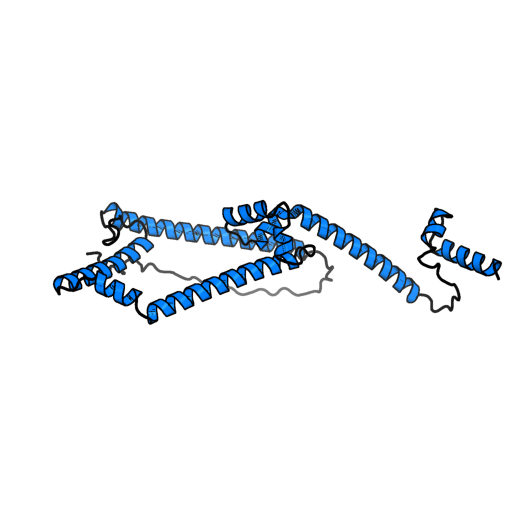ATOM 1743 O O . ARG A 1 224 ? 20.290 2.872 -52.327 1.00 52.66 224 ARG A O 1
ATOM 1750 N N . ALA A 1 225 ? 20.898 1.260 -50.880 1.00 51.75 225 ALA A N 1
ATOM 1751 C CA . ALA A 1 225 ? 21.506 0.390 -51.884 1.00 51.75 225 ALA A CA 1
ATOM 1752 C C . ALA A 1 225 ? 20.454 -0.312 -52.769 1.00 51.75 225 ALA A C 1
ATOM 1754 O O . ALA A 1 225 ? 20.705 -0.501 -53.954 1.00 51.75 225 ALA A O 1
ATOM 1755 N N . SER A 1 226 ? 19.263 -0.636 -52.243 1.00 48.38 226 SER A N 1
ATOM 1756 C CA . SER A 1 226 ? 18.188 -1.278 -53.019 1.00 48.38 226 SER A CA 1
ATOM 1757 C C . SER A 1 226 ? 17.272 -0.298 -53.770 1.00 48.38 226 SER A C 1
ATOM 1759 O O . SER A 1 226 ? 16.735 -0.651 -54.814 1.00 48.38 226 SER A O 1
ATOM 1761 N N . ALA A 1 227 ? 17.089 0.935 -53.283 1.00 49.09 227 ALA A N 1
ATOM 1762 C CA . ALA A 1 227 ? 16.286 1.967 -53.957 1.00 49.09 227 ALA A CA 1
ATOM 1763 C C . ALA A 1 227 ? 17.060 2.732 -55.049 1.00 49.09 227 ALA A C 1
ATOM 1765 O O . ALA A 1 227 ? 16.479 3.531 -55.781 1.00 49.09 227 ALA A O 1
ATOM 1766 N N . GLY A 1 228 ? 18.368 2.495 -55.157 1.00 47.66 228 GLY A N 1
ATOM 1767 C CA . GLY A 1 228 ? 19.263 3.222 -56.044 1.00 47.66 228 GLY A CA 1
ATOM 1768 C C . GLY A 1 228 ? 20.141 2.325 -56.901 1.00 47.66 228 GLY A C 1
ATOM 1769 O O . GLY A 1 228 ? 21.293 2.682 -57.073 1.00 47.66 228 GLY A O 1
ATOM 1770 N N . LEU A 1 229 ? 19.655 1.180 -57.396 1.00 43.75 229 LEU A N 1
ATOM 1771 C CA . LEU A 1 229 ? 20.181 0.512 -58.598 1.00 43.75 229 LEU A CA 1
ATOM 1772 C C . LEU A 1 229 ? 19.325 -0.725 -58.929 1.00 43.75 229 LEU A C 1
ATOM 1774 O O . LEU A 1 229 ? 19.566 -1.827 -58.446 1.00 43.75 229 LEU A O 1
ATOM 1778 N N . ALA A 1 230 ? 18.350 -0.564 -59.825 1.00 44.38 230 ALA A N 1
ATOM 1779 C CA . ALA A 1 230 ? 17.924 -1.677 -60.668 1.00 44.38 230 ALA A CA 1
ATOM 1780 C C . ALA A 1 230 ? 19.019 -1.899 -61.723 1.00 44.38 230 ALA A C 1
ATOM 1782 O O . ALA A 1 230 ? 18.900 -1.477 -62.870 1.00 44.38 230 ALA A O 1
ATOM 1783 N N . THR A 1 231 ? 20.130 -2.507 -61.319 1.00 42.75 231 THR A N 1
ATOM 1784 C CA . THR A 1 231 ? 21.102 -3.081 -62.249 1.00 42.75 231 THR A CA 1
ATOM 1785 C C . THR A 1 231 ? 21.299 -4.524 -61.852 1.00 42.75 231 THR A C 1
ATOM 1787 O O . THR A 1 231 ? 21.693 -4.794 -60.721 1.00 42.75 231 THR A O 1
ATOM 1790 N N . ASN A 1 232 ? 21.006 -5.427 -62.782 1.00 45.69 232 ASN A N 1
ATOM 1791 C CA . ASN A 1 232 ? 21.326 -6.843 -62.679 1.00 45.69 232 ASN A CA 1
ATOM 1792 C C . ASN A 1 232 ? 22.832 -6.986 -62.399 1.00 45.69 232 ASN A C 1
ATOM 1794 O O . ASN A 1 232 ? 23.649 -6.855 -63.309 1.00 45.69 232 ASN A O 1
ATOM 1798 N N . ASP A 1 233 ? 23.194 -7.164 -61.132 1.00 53.62 233 ASP A N 1
ATOM 1799 C CA . ASP A 1 233 ? 24.551 -7.462 -60.694 1.00 53.62 233 ASP A CA 1
ATOM 1800 C C . ASP A 1 233 ? 24.565 -8.921 -60.238 1.00 53.62 233 ASP A C 1
ATOM 1802 O O . ASP A 1 233 ? 24.163 -9.235 -59.119 1.00 53.62 233 ASP A O 1
ATOM 1806 N N . ASP A 1 234 ? 25.024 -9.816 -61.116 1.00 59.31 234 ASP A N 1
ATOM 1807 C CA . ASP A 1 234 ? 25.188 -11.259 -60.867 1.00 59.31 234 ASP A CA 1
ATOM 1808 C C . ASP A 1 234 ? 26.336 -11.563 -59.871 1.00 59.31 234 ASP A C 1
ATOM 1810 O O . ASP A 1 234 ? 26.986 -12.611 -59.931 1.00 59.31 234 ASP A O 1
ATOM 1814 N N . SER A 1 235 ? 26.658 -10.631 -58.968 1.00 65.81 235 SER A N 1
ATOM 1815 C CA . SER A 1 235 ? 27.729 -10.785 -57.989 1.00 65.81 235 SER A CA 1
ATOM 1816 C C . SER A 1 235 ? 27.221 -11.465 -56.716 1.00 65.81 235 SER A C 1
ATOM 1818 O O . SER A 1 235 ? 26.360 -10.957 -55.994 1.00 65.81 235 SER A O 1
ATOM 1820 N N . VAL A 1 236 ? 27.807 -12.623 -56.410 1.00 69.50 236 VAL A N 1
ATOM 1821 C CA . VAL A 1 236 ? 27.459 -13.438 -55.243 1.00 69.50 236 VAL A CA 1
ATOM 1822 C C . VAL A 1 236 ? 27.971 -12.756 -53.973 1.00 69.50 236 VAL A C 1
ATOM 1824 O O . VAL A 1 236 ? 29.071 -12.194 -53.939 1.00 69.50 236 VAL A O 1
ATOM 1827 N N . GLU A 1 237 ? 27.163 -12.757 -52.918 1.00 77.19 237 GLU A N 1
ATOM 1828 C CA . GLU A 1 237 ? 27.581 -12.250 -51.611 1.00 77.19 237 GLU A CA 1
ATOM 1829 C C . GLU A 1 237 ? 28.562 -13.206 -50.920 1.00 77.19 237 GLU A C 1
ATOM 1831 O O . GLU A 1 237 ? 28.534 -14.415 -51.142 1.00 77.19 237 GLU A O 1
ATOM 1836 N N . ILE A 1 238 ? 29.442 -12.667 -50.070 1.00 68.88 238 ILE A N 1
ATOM 1837 C CA . ILE A 1 238 ? 30.350 -13.495 -49.266 1.00 68.88 238 ILE A CA 1
ATOM 1838 C C . ILE A 1 238 ? 29.507 -14.208 -48.199 1.00 68.88 238 ILE A C 1
ATOM 1840 O O . ILE A 1 238 ? 28.839 -13.520 -47.425 1.00 68.88 238 ILE A O 1
ATOM 1844 N N . PRO A 1 239 ? 29.540 -15.549 -48.099 1.00 70.69 239 PRO A N 1
ATOM 1845 C CA . PRO A 1 239 ? 28.811 -16.265 -47.059 1.00 70.69 239 PRO A CA 1
ATOM 1846 C C . PRO A 1 239 ? 29.206 -15.782 -45.662 1.00 70.69 239 PRO A C 1
ATOM 1848 O O . PRO A 1 239 ? 30.389 -15.564 -45.395 1.00 70.69 239 PRO A O 1
ATOM 1851 N N . ALA A 1 240 ? 28.234 -15.674 -44.751 1.00 65.94 240 ALA A N 1
ATOM 1852 C CA . ALA A 1 240 ? 28.452 -15.182 -43.386 1.00 65.94 240 ALA A CA 1
ATOM 1853 C C . ALA A 1 240 ? 29.579 -15.930 -42.645 1.00 65.94 240 ALA A C 1
ATOM 1855 O O . ALA A 1 240 ? 30.357 -15.308 -41.930 1.00 65.94 240 ALA A O 1
ATOM 1856 N N . SER A 1 241 ? 29.738 -17.234 -42.901 1.00 58.72 241 SER A N 1
ATOM 1857 C CA . SER A 1 241 ? 30.808 -18.067 -42.333 1.00 58.72 241 SER A CA 1
ATOM 1858 C C . SER A 1 241 ? 32.217 -17.763 -42.859 1.00 58.72 241 SER A C 1
ATOM 1860 O O . SER A 1 241 ? 33.191 -18.294 -42.336 1.00 58.72 241 SER A O 1
ATOM 1862 N N . GLN A 1 242 ? 32.345 -16.956 -43.915 1.00 55.78 242 GLN A N 1
ATOM 1863 C CA . GLN A 1 242 ? 33.621 -16.611 -44.550 1.00 55.78 242 GLN A CA 1
ATOM 1864 C C . GLN A 1 242 ? 33.970 -15.126 -44.387 1.00 55.78 242 GLN A C 1
ATOM 1866 O O . GLN A 1 242 ? 35.133 -14.764 -44.532 1.00 55.78 242 GLN A O 1
ATOM 1871 N N . ILE A 1 243 ? 33.002 -14.261 -44.064 1.00 68.44 243 ILE A N 1
ATOM 1872 C CA . ILE A 1 243 ? 33.201 -12.804 -43.965 1.00 68.44 243 ILE A CA 1
ATOM 1873 C C . ILE A 1 243 ? 34.333 -12.434 -43.000 1.00 68.44 243 ILE A C 1
ATOM 1875 O O . ILE A 1 243 ? 35.124 -11.544 -43.302 1.00 68.44 243 ILE A O 1
ATOM 1879 N N . GLU A 1 244 ? 34.419 -13.111 -41.860 1.00 67.50 244 GLU A N 1
ATOM 1880 C CA . GLU A 1 244 ? 35.398 -12.811 -40.814 1.00 67.50 244 GLU A CA 1
ATOM 1881 C C . GLU A 1 244 ? 36.832 -13.113 -41.276 1.00 67.50 244 GLU A C 1
ATOM 1883 O O . GLU A 1 244 ? 37.702 -12.249 -41.198 1.00 67.50 244 GLU A O 1
ATOM 1888 N N . MET A 1 245 ? 37.029 -14.257 -41.938 1.00 58.41 245 MET A N 1
ATOM 1889 C CA . MET A 1 245 ? 38.290 -14.631 -42.590 1.00 58.41 245 MET A CA 1
ATOM 1890 C C . MET A 1 245 ? 38.709 -13.624 -43.677 1.00 58.41 245 MET A C 1
ATOM 1892 O O . MET A 1 245 ? 39.885 -13.286 -43.797 1.00 58.41 245 MET A O 1
ATOM 1896 N N . TRP A 1 246 ? 37.764 -13.117 -44.478 1.00 71.62 246 TRP A N 1
ATOM 1897 C CA . TRP A 1 246 ? 38.064 -12.124 -45.521 1.00 71.62 246 TRP A CA 1
ATOM 1898 C C . TRP A 1 246 ? 38.424 -10.747 -44.951 1.00 71.62 246 TRP A C 1
ATOM 1900 O O . TRP A 1 246 ? 39.239 -10.043 -45.549 1.00 71.62 246 TRP A O 1
ATOM 1910 N N . LYS A 1 247 ? 37.845 -10.367 -43.807 1.00 74.56 247 LYS A N 1
ATOM 1911 C CA . LYS A 1 247 ? 38.204 -9.140 -43.082 1.00 74.56 247 LYS A CA 1
ATOM 1912 C C . LYS A 1 247 ? 39.587 -9.246 -42.446 1.00 74.56 247 LYS A C 1
ATOM 1914 O O . LYS A 1 247 ? 40.348 -8.289 -42.515 1.00 74.56 247 LYS A O 1
ATOM 1919 N N . GLU A 1 248 ? 39.928 -10.403 -41.885 1.00 68.75 248 GLU A N 1
ATOM 1920 C CA . GLU A 1 248 ? 41.243 -10.643 -41.284 1.00 68.75 248 GLU A CA 1
ATOM 1921 C C . GLU A 1 248 ? 42.364 -10.669 -42.336 1.00 68.75 248 GLU A C 1
ATOM 1923 O O . GLU A 1 248 ? 43.420 -10.074 -42.136 1.00 68.75 248 GLU A O 1
ATOM 1928 N N . ALA A 1 249 ? 42.124 -11.289 -43.496 1.00 62.03 249 ALA A N 1
ATOM 1929 C CA . ALA A 1 249 ? 43.105 -11.360 -44.582 1.00 62.03 249 ALA A CA 1
ATOM 1930 C C . ALA A 1 249 ? 43.339 -10.014 -45.297 1.00 62.03 249 ALA A C 1
ATOM 1932 O O . ALA A 1 249 ? 44.384 -9.808 -45.917 1.00 62.03 249 ALA A O 1
ATOM 1933 N N . PHE A 1 250 ? 42.364 -9.102 -45.243 1.00 71.69 250 PHE A N 1
ATOM 1934 C CA . PHE A 1 250 ? 42.419 -7.803 -45.909 1.00 71.69 250 PHE A CA 1
ATOM 1935 C C . PHE A 1 250 ? 41.830 -6.695 -45.016 1.00 71.69 250 PHE A C 1
ATOM 1937 O O . PHE A 1 250 ? 40.781 -6.132 -45.351 1.00 71.69 250 PHE A O 1
ATOM 1944 N N . PRO A 1 251 ? 42.514 -6.348 -43.910 1.00 71.56 251 PRO A N 1
ATOM 1945 C CA . PRO A 1 251 ? 41.987 -5.437 -42.890 1.00 71.56 251 PRO A CA 1
ATOM 1946 C C . PRO A 1 251 ? 41.762 -4.012 -43.415 1.00 71.56 251 PRO A C 1
ATOM 1948 O O . PRO A 1 251 ? 40.863 -3.314 -42.954 1.00 71.56 251 PRO A O 1
ATOM 1951 N N . ASP A 1 252 ? 42.513 -3.607 -44.443 1.00 78.06 252 ASP A N 1
ATOM 1952 C CA . ASP A 1 252 ? 42.444 -2.262 -45.028 1.00 78.06 252 ASP A CA 1
ATOM 1953 C C . ASP A 1 252 ? 41.380 -2.126 -46.134 1.00 78.06 252 ASP A C 1
ATOM 1955 O O . ASP A 1 252 ? 41.323 -1.109 -46.831 1.00 78.06 252 ASP A O 1
ATOM 1959 N N . LYS A 1 253 ? 40.572 -3.168 -46.381 1.00 66.56 253 LYS A N 1
ATOM 1960 C CA . LYS A 1 253 ? 39.616 -3.192 -47.497 1.00 66.56 253 LYS A CA 1
ATOM 1961 C C . LYS A 1 253 ? 38.185 -3.000 -47.029 1.00 66.56 253 LYS A C 1
ATOM 1963 O O . LYS A 1 253 ? 37.715 -3.630 -46.087 1.00 66.56 253 LYS A O 1
ATOM 1968 N N . SER A 1 254 ? 37.453 -2.169 -47.767 1.00 76.56 254 SER A N 1
ATOM 1969 C CA . SER A 1 254 ? 36.031 -1.967 -47.510 1.00 76.56 254 SER A CA 1
ATOM 1970 C C . SER A 1 254 ? 35.211 -3.213 -47.880 1.00 76.56 254 SER A C 1
ATOM 1972 O O . SER A 1 254 ? 35.614 -3.981 -48.762 1.00 76.56 254 SER A O 1
ATOM 1974 N N . PRO A 1 255 ? 34.014 -3.407 -47.295 1.00 73.19 255 PRO A N 1
ATOM 1975 C CA . PRO A 1 255 ? 33.155 -4.555 -47.605 1.00 73.19 255 PRO A CA 1
ATOM 1976 C C . PRO A 1 255 ? 32.859 -4.732 -49.105 1.00 73.19 255 PRO A C 1
ATOM 1978 O O . PRO A 1 255 ? 32.828 -5.851 -49.615 1.00 73.19 255 PRO A O 1
ATOM 1981 N N . ALA A 1 256 ? 32.724 -3.630 -49.851 1.00 75.38 256 ALA A N 1
ATOM 1982 C CA . ALA A 1 256 ? 32.517 -3.663 -51.299 1.00 75.38 256 ALA A CA 1
ATOM 1983 C C . ALA A 1 256 ? 33.755 -4.165 -52.066 1.00 75.38 256 ALA A C 1
ATOM 1985 O O . ALA A 1 256 ? 33.636 -4.864 -53.074 1.00 75.38 256 ALA A O 1
ATOM 1986 N N . GLN A 1 257 ? 34.956 -3.825 -51.592 1.00 72.56 257 GLN A N 1
ATOM 1987 C CA . GLN A 1 257 ? 36.211 -4.315 -52.163 1.00 72.56 257 GLN A CA 1
ATOM 1988 C C . GLN A 1 257 ? 36.426 -5.797 -51.837 1.00 72.56 257 GLN A C 1
ATOM 1990 O O . GLN A 1 257 ? 36.865 -6.542 -52.712 1.00 72.56 257 GLN A O 1
ATOM 1995 N N . LEU A 1 258 ? 36.046 -6.242 -50.633 1.00 70.88 258 LEU A N 1
ATOM 1996 C CA . LEU A 1 258 ? 36.043 -7.661 -50.266 1.00 70.88 258 LEU A CA 1
ATOM 1997 C C . LEU A 1 258 ? 35.099 -8.467 -51.168 1.00 70.88 258 LEU A C 1
ATOM 1999 O O . LEU A 1 258 ? 35.511 -9.492 -51.706 1.00 70.88 258 LEU A O 1
ATOM 2003 N N . LYS A 1 259 ? 33.875 -7.977 -51.427 1.00 78.19 259 LYS A N 1
ATOM 2004 C CA . LYS A 1 259 ? 32.916 -8.633 -52.340 1.00 78.19 259 LYS A CA 1
ATOM 2005 C C . LYS A 1 259 ? 33.491 -8.794 -53.751 1.00 78.19 259 LYS A C 1
ATOM 2007 O O . LYS A 1 259 ? 33.344 -9.853 -54.362 1.00 78.19 259 LYS A O 1
ATOM 2012 N N . LYS A 1 260 ? 34.179 -7.772 -54.270 1.00 77.75 260 LYS A N 1
ATOM 2013 C CA . LYS A 1 260 ? 34.851 -7.845 -55.581 1.00 77.75 260 LYS A CA 1
ATOM 2014 C C . LYS A 1 260 ? 35.969 -8.886 -55.597 1.00 77.75 260 LYS A C 1
ATOM 2016 O O . LYS A 1 260 ? 36.058 -9.649 -56.554 1.00 77.75 260 LYS A O 1
ATOM 2021 N N . LEU A 1 261 ? 36.787 -8.942 -54.546 1.00 73.62 261 LEU A N 1
ATOM 2022 C CA . LEU A 1 261 ? 37.863 -9.930 -54.430 1.00 73.62 261 LEU A CA 1
ATOM 2023 C C . LEU A 1 261 ? 37.331 -11.358 -54.303 1.00 73.62 261 LEU A C 1
ATOM 2025 O O . LEU A 1 261 ? 37.850 -12.250 -54.966 1.00 73.62 261 LEU A O 1
ATOM 2029 N N . TYR A 1 262 ? 36.268 -11.563 -53.525 1.00 75.94 262 TYR A N 1
ATOM 2030 C CA . TYR A 1 262 ? 35.596 -12.853 -53.394 1.00 75.94 262 TYR A CA 1
ATOM 2031 C C . TYR A 1 262 ? 35.062 -13.354 -54.741 1.00 75.94 262 TYR A C 1
ATOM 2033 O O . TYR A 1 262 ? 35.379 -14.463 -55.167 1.00 75.94 262 TYR A O 1
ATOM 2041 N N . ASN A 1 263 ? 34.327 -12.510 -55.471 1.00 78.31 263 ASN A N 1
ATOM 2042 C CA . ASN A 1 263 ? 33.799 -12.871 -56.788 1.00 78.31 263 ASN A CA 1
ATOM 2043 C C . ASN A 1 263 ? 34.907 -13.069 -57.839 1.00 78.31 263 ASN A C 1
ATOM 2045 O O . ASN A 1 263 ? 34.773 -13.922 -58.716 1.00 78.31 263 ASN A O 1
ATOM 2049 N N . ALA A 1 264 ? 36.017 -12.329 -57.748 1.00 74.75 264 ALA A N 1
ATOM 2050 C CA . ALA A 1 264 ? 37.188 -12.553 -58.596 1.00 74.75 264 ALA A CA 1
ATOM 2051 C C . ALA A 1 264 ? 37.862 -13.904 -58.291 1.00 74.75 264 ALA A C 1
ATOM 2053 O O . ALA A 1 264 ? 38.166 -14.651 -59.218 1.00 74.75 264 ALA A O 1
ATOM 2054 N N . ALA A 1 265 ? 38.020 -14.250 -57.009 1.00 70.06 265 ALA A N 1
ATOM 2055 C CA . ALA A 1 265 ? 38.594 -15.519 -56.564 1.00 70.06 265 ALA A CA 1
ATOM 2056 C C . ALA A 1 265 ? 37.732 -16.732 -56.959 1.00 70.06 265 ALA A C 1
ATOM 2058 O O . ALA A 1 265 ? 38.269 -17.778 -57.325 1.00 70.06 265 ALA A O 1
ATOM 2059 N N . MET A 1 266 ? 36.404 -16.587 -56.929 1.00 67.25 266 MET A N 1
ATOM 2060 C CA . MET A 1 266 ? 35.457 -17.609 -57.390 1.00 67.25 266 MET A CA 1
ATOM 2061 C C . MET A 1 266 ? 35.540 -17.828 -58.907 1.00 67.25 266 MET A C 1
ATOM 2063 O O . MET A 1 266 ? 35.490 -18.968 -59.357 1.00 67.25 266 MET A O 1
ATOM 2067 N N . LYS A 1 267 ? 35.746 -16.763 -59.697 1.00 64.62 267 LYS A N 1
ATOM 2068 C CA . LYS A 1 267 ? 35.917 -16.858 -61.160 1.00 64.62 267 LYS A CA 1
ATOM 2069 C C . LYS A 1 267 ? 37.236 -17.498 -61.591 1.00 64.62 267 LYS A C 1
ATOM 2071 O O . LYS A 1 267 ? 37.293 -18.069 -62.667 1.00 64.62 267 LYS A O 1
ATOM 2076 N N . THR A 1 268 ? 38.286 -17.412 -60.778 1.00 55.44 268 THR A N 1
ATOM 2077 C CA . THR A 1 268 ? 39.579 -18.064 -61.061 1.00 55.44 268 THR A CA 1
ATOM 2078 C C . THR A 1 268 ? 39.622 -19.550 -60.693 1.00 55.44 268 THR A C 1
ATOM 2080 O O . THR A 1 268 ? 40.628 -20.206 -60.946 1.00 55.44 268 THR A O 1
ATOM 2083 N N . ARG A 1 269 ? 38.572 -20.074 -60.045 1.00 47.44 269 ARG A N 1
ATOM 2084 C CA . ARG A 1 269 ? 38.517 -21.440 -59.496 1.00 47.44 269 ARG A CA 1
ATOM 2085 C C . ARG A 1 269 ? 37.555 -22.378 -60.240 1.00 47.44 269 ARG A C 1
ATOM 2087 O O . ARG A 1 269 ? 37.413 -23.522 -59.812 1.00 47.44 269 ARG A O 1
ATOM 2094 N N . GLY A 1 270 ? 36.914 -21.893 -61.303 1.00 44.25 270 GLY A N 1
ATOM 2095 C CA . GLY A 1 270 ? 36.142 -22.675 -62.276 1.00 44.25 270 GLY A CA 1
ATOM 2096 C C . GLY A 1 270 ? 36.813 -22.630 -63.638 1.00 44.25 270 GLY A C 1
ATOM 2097 O O . GLY A 1 270 ? 36.637 -23.612 -64.386 1.00 44.25 270 GLY A O 1
#

Solvent-accessible surface area (backbone atoms only — not comparable to full-atom values): 15900 Å² total; per-residue (Å²): 133,88,77,88,71,78,84,82,70,87,72,86,84,84,79,83,83,85,83,78,88,82,82,94,76,88,87,78,89,76,87,82,72,98,75,70,65,69,64,54,52,56,51,51,52,50,53,53,51,52,49,48,52,52,51,52,51,52,50,50,51,53,49,52,54,50,18,48,53,31,19,62,67,32,22,75,67,69,39,49,21,76,76,78,69,42,61,21,50,28,63,67,48,44,55,54,23,52,57,31,43,56,52,51,52,53,42,49,55,33,44,77,72,73,38,65,53,72,57,56,53,51,51,51,64,67,28,70,67,47,50,49,50,51,50,53,51,52,49,52,50,50,52,52,51,52,48,51,54,49,51,29,49,53,52,38,35,75,76,38,76,90,36,87,48,71,66,54,51,66,66,38,94,58,36,66,59,27,51,52,48,14,66,76,68,70,55,53,64,35,59,27,41,48,63,73,41,37,70,60,52,52,51,53,49,51,53,50,50,51,53,48,52,52,53,50,52,53,53,52,53,52,50,55,56,63,77,67,54,99,60,96,67,95,70,65,77,72,54,80,92,46,46,64,60,54,42,70,77,37,73,93,53,54,74,71,56,49,38,52,51,52,48,51,55,56,65,75,74,112

Foldseek 3Di:
DPDDDPVPPDDDDDDDDDDDDDDDDDDDDDDDDPDDPVVVVVVVVVVVVVVVVVVVVVVVVVQQVQLQVQCVPWQVVPHAQPVPSHTRRGPVSVVVSVVSVVVVVVCVVCVVVVHHVVVVVVCCCVDPVNVVVVVVVVVVVVVVVVVLVVVLLVLQCVQPVVDDDPVSLVPDPCNVVLVVQCVVVVDRSNVSCCVVCVVVSVVVVVVVVVVVVVVVVVVVVVVCVVVPDPDPDPQDADPPVCVVVLCVVCVPDDSVRSSVVVSVVVVVVD